Protein AF-A0A538GUT1-F1 (afdb_monomer_lite)

Radius of gyration: 25.94 Å; chains: 1; bounding box: 46×45×112 Å

pLDDT: mean 83.75, std 13.45, range [36.0, 98.5]

Secondary structure (DSSP, 8-state):
-HHHHHHHHHHHHHHHHS-HHHHHHHHHHHHHHHHHHHHHHHTTTHHHHHHHHIIIIITT-HHHHHHHHHTT----HHHHTTTT--TTSTT-HHHH-GGGHHHHHHIIIIIHHHHHHHHHH-HHHHHHGGGSSSHHHHHTT---GGG--TT---SS-HHHHHHHS-S-HHHHHHHHHHHHHHHHHHHHHS--HHHHHHHHHHHHHHHHHHHHHHH-SSSHHHHHHHHHHHHHHHHHHHHHHHHHHHHHHHHHHHT-------------

Foldseek 3Di:
DVVVVVVVVVVVVVLVVDDPVVVVVVVVVVVVVVVVVVVCVVVVVLVQQLLQCCQEPQLQDPVSVVLVVVVPQDDDVQSNVSRNHHLPPDPRCCPDPPVNPSNVVCCNPCVVVSLVVVCVVCVVCLVCVCPPPDCLLQQQQNPPVVVAPPPDDDPDDPVVCCVLPPSDSVVVVVLLVVLLVLLVVCCVVPNDPLSVVLNVLLVVLVVQLSVLVSSGDPPNNVSSPVSNVSNSVSSVSSNVVSVVSVVVVVVVVVPPDPPPDDDDDDDD

Structure (mmCIF, N/CA/C/O backbone):
data_AF-A0A538GUT1-F1
#
_entry.id   AF-A0A538GUT1-F1
#
loop_
_atom_site.group_PDB
_atom_site.id
_atom_site.type_symbol
_atom_site.label_atom_id
_atom_site.label_alt_id
_atom_site.label_comp_id
_atom_site.label_asym_id
_atom_site.label_entity_id
_atom_site.label_seq_id
_atom_site.pdbx_PDB_ins_code
_atom_site.Cartn_x
_atom_site.Cartn_y
_atom_site.Cartn_z
_atom_site.occupancy
_atom_site.B_iso_or_equiv
_atom_site.auth_seq_id
_atom_site.auth_comp_id
_atom_site.auth_asym_id
_atom_site.auth_atom_id
_atom_site.pdbx_PDB_model_num
ATOM 1 N N . MET A 1 1 ? 13.235 -18.126 11.426 1.00 49.62 1 MET A N 1
ATOM 2 C CA . MET A 1 1 ? 12.497 -19.376 11.722 1.00 49.62 1 MET A CA 1
ATOM 3 C C . MET A 1 1 ? 11.731 -19.340 13.046 1.00 49.62 1 MET A C 1
ATOM 5 O O . MET A 1 1 ? 10.606 -19.805 13.062 1.00 49.62 1 MET A O 1
ATOM 9 N N . LEU A 1 2 ? 12.246 -18.751 14.133 1.00 40.56 2 LEU A N 1
ATOM 10 C CA . LEU A 1 2 ? 11.514 -18.708 15.417 1.00 40.56 2 LEU A CA 1
ATOM 11 C C . LEU A 1 2 ? 10.214 -17.870 15.379 1.00 40.56 2 LEU A C 1
ATOM 13 O O . LEU A 1 2 ? 9.188 -18.309 15.892 1.00 40.56 2 LEU A O 1
ATOM 17 N N . ALA A 1 3 ? 10.218 -16.714 14.705 1.00 36.00 3 ALA A N 1
ATOM 18 C CA . ALA A 1 3 ? 9.036 -15.848 14.594 1.00 36.00 3 ALA A CA 1
ATOM 19 C C . ALA A 1 3 ? 7.895 -16.475 13.767 1.00 36.00 3 ALA A C 1
ATOM 21 O O . ALA A 1 3 ? 6.729 -16.378 14.138 1.00 36.00 3 ALA A O 1
ATOM 22 N N . THR A 1 4 ? 8.225 -17.178 12.680 1.00 38.06 4 THR A N 1
ATOM 23 C CA . THR A 1 4 ? 7.244 -17.881 11.836 1.00 38.06 4 THR A CA 1
ATOM 24 C C . THR A 1 4 ? 6.576 -19.033 12.584 1.00 38.06 4 THR A C 1
ATOM 26 O O . THR A 1 4 ? 5.369 -19.230 12.462 1.00 38.06 4 THR A O 1
ATOM 29 N N . THR A 1 5 ? 7.331 -19.750 13.419 1.00 56.78 5 THR A N 1
ATOM 30 C CA . THR A 1 5 ? 6.800 -20.841 14.244 1.00 56.78 5 THR A CA 1
ATOM 31 C C . THR A 1 5 ? 5.904 -20.312 15.367 1.00 56.78 5 THR A C 1
ATOM 33 O O . THR A 1 5 ? 4.839 -20.872 15.610 1.00 56.78 5 THR A O 1
ATOM 36 N N . ALA A 1 6 ? 6.271 -19.194 16.003 1.00 53.00 6 ALA A N 1
ATOM 37 C CA . ALA A 1 6 ? 5.453 -18.561 17.039 1.00 53.00 6 ALA A CA 1
ATOM 38 C C . ALA A 1 6 ? 4.104 -18.054 16.497 1.00 53.00 6 ALA A C 1
ATOM 40 O O . ALA A 1 6 ? 3.066 -18.294 17.112 1.00 53.00 6 ALA A O 1
ATOM 41 N N . VAL A 1 7 ? 4.097 -17.427 15.315 1.00 62.28 7 VAL A N 1
ATOM 42 C CA . VAL A 1 7 ? 2.864 -16.976 14.645 1.00 62.28 7 VAL A CA 1
ATOM 43 C C . VAL A 1 7 ? 1.984 -18.162 14.242 1.00 62.28 7 VAL A C 1
ATOM 45 O O . VAL A 1 7 ? 0.774 -18.120 14.453 1.00 62.28 7 VAL A O 1
ATOM 48 N N . ALA A 1 8 ? 2.573 -19.246 13.729 1.00 59.28 8 ALA A N 1
ATOM 49 C CA . ALA A 1 8 ? 1.830 -20.454 13.371 1.00 59.28 8 ALA A CA 1
ATOM 50 C C . ALA A 1 8 ? 1.190 -21.135 14.595 1.00 59.28 8 ALA A C 1
ATOM 52 O O . ALA A 1 8 ? 0.028 -21.537 14.542 1.00 59.28 8 ALA A O 1
ATOM 53 N N . ILE A 1 9 ? 1.913 -21.221 15.717 1.00 68.69 9 ILE A N 1
ATOM 54 C CA . ILE A 1 9 ? 1.404 -21.798 16.970 1.00 68.69 9 ILE A CA 1
ATOM 55 C C . ILE A 1 9 ? 0.308 -20.912 17.573 1.00 68.69 9 ILE A C 1
ATOM 57 O O . ILE A 1 9 ? -0.746 -21.424 17.947 1.00 68.69 9 ILE A O 1
ATOM 61 N N . ALA A 1 10 ? 0.510 -19.592 17.619 1.00 65.50 10 ALA A N 1
ATOM 62 C CA . ALA A 1 10 ? -0.505 -18.648 18.086 1.00 65.50 10 ALA A CA 1
ATOM 63 C C . ALA A 1 10 ? -1.774 -18.718 17.221 1.00 65.50 10 ALA A C 1
ATOM 65 O O . ALA A 1 10 ? -2.879 -18.811 17.755 1.00 65.50 10 ALA A O 1
ATOM 66 N N . GLY A 1 11 ? -1.617 -18.782 15.896 1.00 69.25 11 GLY A N 1
ATOM 67 C CA . GLY A 1 11 ? -2.719 -18.991 14.959 1.00 69.25 11 GLY A CA 1
ATOM 68 C C . GLY A 1 11 ? -3.469 -20.297 15.224 1.00 69.25 11 GLY A C 1
ATOM 69 O O . GLY A 1 11 ? -4.694 -20.293 15.304 1.00 69.25 11 GLY A O 1
ATOM 70 N N . LEU A 1 12 ? -2.756 -21.404 15.452 1.00 70.62 12 LEU A N 1
ATOM 71 C CA . LEU A 1 12 ? -3.360 -22.707 15.748 1.00 70.62 12 LEU A CA 1
ATOM 72 C C . LEU A 1 12 ? -4.139 -22.709 17.075 1.00 70.62 12 LEU A C 1
ATOM 74 O O . LEU A 1 12 ? -5.219 -23.296 17.160 1.00 70.62 12 LEU A O 1
ATOM 78 N N . ILE A 1 13 ? -3.610 -22.051 18.109 1.00 72.50 13 ILE A N 1
ATOM 79 C CA . ILE A 1 13 ? -4.266 -21.921 19.418 1.00 72.50 13 ILE A CA 1
ATOM 80 C C . ILE A 1 13 ? -5.555 -21.105 19.291 1.00 72.50 13 ILE A C 1
ATOM 82 O O . ILE A 1 13 ? -6.586 -21.513 19.828 1.00 72.50 13 ILE A O 1
ATOM 86 N N . VAL A 1 14 ? -5.517 -19.995 18.551 1.00 73.00 14 VAL A N 1
ATOM 87 C CA . VAL A 1 14 ? -6.695 -19.158 18.288 1.00 73.00 14 VAL A CA 1
ATOM 88 C C . VAL A 1 14 ? -7.740 -19.941 17.498 1.00 73.00 14 VAL A C 1
ATOM 90 O O . VAL A 1 14 ? -8.887 -20.019 17.927 1.00 73.00 14 VAL A O 1
ATOM 93 N N . VAL A 1 15 ? -7.347 -20.608 16.409 1.00 73.00 15 VAL A N 1
ATOM 94 C CA . VAL A 1 15 ? -8.242 -21.424 15.570 1.00 73.00 15 VAL A CA 1
ATOM 95 C C . VAL A 1 15 ? -8.944 -22.512 16.386 1.00 73.00 15 VAL A C 1
ATOM 97 O O . VAL A 1 15 ? -10.142 -22.724 16.223 1.00 73.00 15 VAL A O 1
ATOM 100 N N . ARG A 1 16 ? -8.247 -23.159 17.325 1.00 75.69 16 ARG A N 1
ATOM 101 C CA . ARG A 1 16 ? -8.842 -24.186 18.199 1.00 75.69 16 ARG A CA 1
ATOM 102 C C . ARG A 1 16 ? -9.839 -23.648 19.224 1.00 75.69 16 ARG A C 1
ATOM 104 O O . ARG A 1 16 ? -10.624 -24.427 19.754 1.00 75.69 16 ARG A O 1
ATOM 111 N N . ARG A 1 17 ? -9.799 -22.350 19.522 1.00 79.69 17 ARG A N 1
ATOM 112 C CA . ARG A 1 17 ? -10.707 -21.682 20.468 1.00 79.69 17 ARG A CA 1
ATOM 113 C C . ARG A 1 17 ? -11.933 -21.080 19.774 1.00 79.69 17 ARG A C 1
ATOM 115 O O . ARG A 1 17 ? -12.849 -20.641 20.463 1.00 79.69 17 ARG A O 1
ATOM 122 N N . LEU A 1 18 ? -11.959 -21.044 18.439 1.00 77.94 18 LEU A N 1
ATOM 123 C CA . LEU A 1 18 ? -13.064 -20.466 17.681 1.00 77.94 18 LEU A CA 1
ATOM 124 C C . LEU A 1 18 ? -14.254 -21.438 17.581 1.00 77.94 18 LEU A C 1
ATOM 126 O O . LEU A 1 18 ? -14.061 -22.637 17.363 1.00 77.94 18 LEU A O 1
ATOM 130 N N . PRO A 1 19 ? -15.501 -20.940 17.674 1.00 85.00 19 PRO A N 1
ATOM 131 C CA . PRO A 1 19 ? -16.681 -21.750 17.394 1.00 85.00 19 PRO A CA 1
ATOM 132 C C . PRO A 1 19 ? -16.665 -22.268 15.952 1.00 85.00 19 PRO A C 1
ATOM 134 O O . PRO A 1 19 ? -16.168 -21.600 15.043 1.00 85.00 19 PRO A O 1
ATOM 137 N N . ARG A 1 20 ? -17.295 -23.424 15.707 1.00 87.00 20 ARG A N 1
ATOM 138 C CA . ARG A 1 20 ? -17.370 -24.027 14.361 1.00 87.00 20 ARG A CA 1
ATOM 139 C C . ARG A 1 20 ? -17.957 -23.083 13.302 1.00 87.00 20 ARG A C 1
ATOM 141 O O . ARG A 1 20 ? -17.509 -23.113 12.163 1.00 87.00 20 ARG A O 1
ATOM 148 N N . SER A 1 21 ? -18.905 -22.224 13.678 1.00 85.31 21 SER A N 1
ATOM 149 C CA . SER A 1 21 ? -19.483 -21.208 12.787 1.00 85.31 21 SER A CA 1
ATOM 150 C C . SER A 1 21 ? -18.455 -20.173 12.315 1.00 85.31 21 SER A C 1
ATOM 152 O O . SER A 1 21 ? -18.434 -19.824 11.138 1.00 85.31 21 SER A O 1
ATOM 154 N N . TRP A 1 22 ? -17.551 -19.735 13.194 1.00 83.00 22 TRP A N 1
ATOM 155 C CA . TRP A 1 22 ? -16.457 -18.828 12.836 1.00 83.00 22 TRP A CA 1
ATOM 156 C C . TRP A 1 22 ? -15.416 -19.510 11.956 1.00 83.00 22 TRP A C 1
ATOM 158 O O . TRP A 1 22 ? -14.923 -18.899 11.014 1.00 83.00 22 TRP A O 1
ATOM 168 N N . LEU A 1 23 ? -15.117 -20.787 12.213 1.00 84.88 23 LEU A N 1
ATOM 169 C CA . LEU A 1 23 ? -14.242 -21.571 11.339 1.00 84.88 23 LEU A CA 1
ATOM 170 C C . LEU A 1 23 ? -14.833 -21.720 9.935 1.00 84.88 23 LEU A C 1
ATOM 172 O O . LEU A 1 23 ? -14.112 -21.553 8.955 1.00 84.88 23 LEU A O 1
ATOM 176 N N . ALA A 1 24 ? -16.140 -21.976 9.835 1.00 86.69 24 ALA A N 1
ATOM 177 C CA . ALA A 1 24 ? -16.839 -22.028 8.557 1.00 86.69 24 ALA A CA 1
ATOM 178 C C . ALA A 1 24 ? -16.778 -20.676 7.828 1.00 86.69 24 ALA A C 1
ATOM 180 O O . ALA A 1 24 ? -16.451 -20.642 6.646 1.00 86.69 24 ALA A O 1
ATOM 181 N N . LEU A 1 25 ? -17.004 -19.562 8.532 1.00 83.81 25 LEU A N 1
ATOM 182 C CA . LEU A 1 25 ? -16.886 -18.221 7.956 1.00 83.81 25 LEU A CA 1
ATOM 183 C C . LEU A 1 25 ? -15.465 -17.933 7.453 1.00 83.81 25 LEU A C 1
ATOM 185 O O . LEU A 1 25 ? -15.296 -17.486 6.322 1.00 83.81 25 LEU A O 1
ATOM 189 N N . VAL A 1 26 ? -14.438 -18.226 8.256 1.00 85.50 26 VAL A N 1
ATOM 190 C CA . VAL A 1 26 ? -13.030 -18.069 7.854 1.00 85.50 26 VAL A CA 1
ATOM 191 C C . VAL A 1 26 ? -12.725 -18.920 6.624 1.00 85.50 26 VAL A C 1
ATOM 193 O O . VAL A 1 26 ? -12.103 -18.424 5.689 1.00 85.50 26 VAL A O 1
ATOM 196 N N . ALA A 1 27 ? -13.193 -20.170 6.583 1.00 87.00 27 ALA A N 1
ATOM 197 C CA . ALA A 1 27 ? -13.016 -21.043 5.428 1.00 87.00 27 ALA A CA 1
ATOM 198 C C . ALA A 1 27 ? -13.693 -20.474 4.171 1.00 87.00 27 ALA A C 1
ATOM 200 O O . ALA A 1 27 ? -13.063 -20.428 3.118 1.00 87.00 27 ALA A O 1
ATOM 201 N N . VAL A 1 28 ? -14.929 -19.976 4.279 1.00 92.50 28 VAL A N 1
ATOM 202 C CA . VAL A 1 28 ? -15.640 -19.320 3.168 1.00 92.50 28 VAL A CA 1
ATOM 203 C C . VAL A 1 28 ? -14.870 -18.094 2.676 1.00 92.50 28 VAL A C 1
ATOM 205 O O . VAL A 1 28 ? -14.636 -17.966 1.475 1.00 92.50 28 VAL A O 1
ATOM 208 N N . CYS A 1 29 ? -14.407 -17.229 3.581 1.00 88.31 29 CYS A N 1
ATOM 209 C CA . CYS A 1 29 ? -13.595 -16.063 3.232 1.00 88.31 29 CYS A CA 1
ATOM 210 C C . CYS A 1 29 ? -12.273 -16.457 2.557 1.00 88.31 29 CYS A C 1
ATOM 212 O O . CYS A 1 29 ? -11.874 -15.821 1.584 1.00 88.31 29 CYS A O 1
ATOM 214 N N . LEU A 1 30 ? -11.605 -17.515 3.030 1.00 89.81 30 LEU A N 1
ATOM 215 C CA . LEU A 1 30 ? -10.372 -18.027 2.427 1.00 89.81 30 LEU A CA 1
ATOM 216 C C . LEU A 1 30 ? -10.614 -18.592 1.027 1.00 89.81 30 LEU A C 1
ATOM 218 O O . LEU A 1 30 ? -9.848 -18.292 0.115 1.00 89.81 30 LEU A O 1
ATOM 222 N N . VAL A 1 31 ? -11.684 -19.365 0.831 1.00 93.50 31 VAL A N 1
ATOM 223 C CA . VAL A 1 31 ? -12.066 -19.891 -0.487 1.00 93.50 31 VAL A CA 1
ATOM 224 C C . VAL A 1 31 ? -12.388 -18.745 -1.444 1.00 93.50 31 VAL A C 1
ATOM 226 O O . VAL A 1 31 ? -11.877 -18.727 -2.563 1.00 93.50 31 VAL A O 1
ATOM 229 N N . ALA A 1 32 ? -13.164 -17.753 -0.998 1.00 91.56 32 ALA A N 1
ATOM 230 C CA . ALA A 1 32 ? -13.470 -16.564 -1.787 1.00 91.56 32 ALA A CA 1
ATOM 231 C C . ALA A 1 32 ? -12.199 -15.779 -2.149 1.00 91.56 32 ALA A C 1
ATOM 233 O O . ALA A 1 32 ? -12.023 -15.398 -3.305 1.00 91.56 32 ALA A O 1
ATOM 234 N N . PHE A 1 33 ? -11.280 -15.593 -1.198 1.00 88.00 33 PHE A N 1
ATOM 235 C CA . PHE A 1 33 ? -9.995 -14.929 -1.423 1.00 88.00 33 PHE A CA 1
ATOM 236 C C . PHE A 1 33 ? -9.121 -15.683 -2.432 1.00 88.00 33 PHE A C 1
ATOM 238 O O . PHE A 1 33 ? -8.610 -15.079 -3.375 1.00 88.00 33 PHE A O 1
ATOM 245 N N . ILE A 1 34 ? -8.973 -17.003 -2.276 1.00 91.12 34 ILE A N 1
ATOM 246 C CA . ILE A 1 34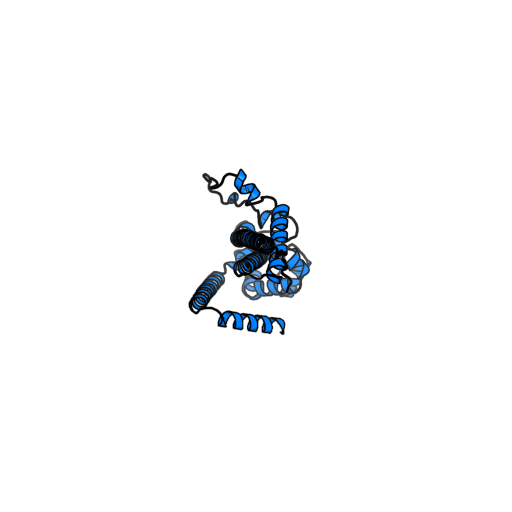 ? -8.203 -17.847 -3.198 1.00 91.12 34 ILE A CA 1
ATOM 247 C C . ILE A 1 34 ? -8.820 -17.796 -4.596 1.00 91.12 34 ILE A C 1
ATOM 249 O O . ILE A 1 34 ? -8.095 -17.577 -5.564 1.00 91.12 34 ILE A O 1
ATOM 253 N N . GLY A 1 35 ? -10.144 -17.937 -4.708 1.00 90.94 35 GLY A N 1
ATOM 254 C CA . GLY A 1 35 ? -10.859 -17.869 -5.983 1.00 90.94 35 GLY A CA 1
ATOM 255 C C . GLY A 1 35 ? -10.714 -16.508 -6.666 1.00 90.94 35 GLY A C 1
ATOM 256 O O . GLY A 1 35 ? -10.403 -16.442 -7.857 1.00 90.94 35 GLY A O 1
ATOM 257 N N . ALA A 1 36 ? -10.854 -15.416 -5.911 1.00 85.31 36 ALA A N 1
ATOM 258 C CA . ALA A 1 36 ? -10.665 -14.059 -6.415 1.00 85.31 36 ALA A CA 1
ATOM 259 C C . ALA A 1 36 ? -9.222 -13.818 -6.882 1.00 85.31 36 ALA A C 1
ATOM 261 O O . ALA A 1 36 ? -9.010 -13.299 -7.978 1.00 85.31 36 ALA A O 1
ATOM 262 N N . ASN A 1 37 ? -8.226 -14.237 -6.097 1.00 85.50 37 ASN A N 1
ATOM 263 C CA . ASN A 1 37 ? -6.816 -14.088 -6.450 1.00 85.50 37 ASN A CA 1
ATOM 264 C C . ASN A 1 37 ? -6.438 -14.964 -7.653 1.00 85.50 37 ASN A C 1
ATOM 266 O O . ASN A 1 37 ? -5.718 -14.518 -8.543 1.00 85.50 37 ASN A O 1
ATOM 270 N N . TRP A 1 38 ? -6.943 -16.196 -7.724 1.00 88.94 38 TRP A N 1
ATOM 271 C CA . TRP A 1 38 ? -6.743 -17.072 -8.877 1.00 88.94 38 TRP A CA 1
ATOM 272 C C . TRP A 1 38 ? -7.323 -16.451 -10.151 1.00 88.94 38 TRP A C 1
ATOM 274 O O . TRP A 1 38 ? -6.605 -16.314 -11.139 1.00 88.94 38 TRP A O 1
ATOM 284 N N . SER A 1 39 ? -8.569 -15.975 -10.096 1.00 90.19 39 SER A N 1
ATOM 285 C CA . SER A 1 39 ? -9.227 -15.276 -11.206 1.00 90.19 39 SER A CA 1
ATOM 286 C C . SER A 1 39 ? -8.459 -14.020 -11.637 1.00 90.19 39 SER A C 1
ATOM 288 O O . SER A 1 39 ? -8.177 -13.829 -12.821 1.00 90.19 39 SER A O 1
ATOM 290 N N . ALA A 1 40 ? -8.027 -13.192 -10.682 1.00 83.12 40 ALA A N 1
ATOM 291 C CA . ALA A 1 40 ? -7.259 -11.981 -10.961 1.00 83.12 40 ALA A CA 1
ATOM 292 C C . ALA A 1 40 ? -5.892 -12.276 -11.605 1.00 83.12 40 ALA A C 1
ATOM 294 O O . ALA A 1 40 ? -5.477 -11.561 -12.521 1.00 83.12 40 ALA A O 1
ATOM 295 N N . ASN A 1 41 ? -5.208 -13.336 -11.162 1.00 85.75 41 ASN A N 1
ATOM 296 C CA . ASN A 1 41 ? -3.936 -13.772 -11.738 1.00 85.75 41 ASN A CA 1
ATOM 297 C C . ASN A 1 41 ? -4.117 -14.384 -13.132 1.00 85.75 41 ASN A C 1
ATOM 299 O O . ASN A 1 41 ? -3.332 -14.073 -14.026 1.00 85.75 41 ASN A O 1
ATOM 303 N N . ALA A 1 42 ? -5.158 -15.196 -13.339 1.00 85.19 42 ALA A N 1
ATOM 304 C CA . ALA A 1 42 ? -5.483 -15.778 -14.641 1.00 85.19 42 ALA A CA 1
ATOM 305 C C . ALA A 1 42 ? -5.793 -14.690 -15.679 1.00 85.19 42 ALA A C 1
ATOM 307 O O . ALA A 1 42 ? -5.277 -14.730 -16.794 1.00 85.19 42 ALA A O 1
ATOM 308 N N . ALA A 1 43 ? -6.548 -13.666 -15.276 1.00 85.38 43 ALA A N 1
ATOM 309 C CA . ALA A 1 43 ? -6.838 -12.489 -16.090 1.00 85.38 43 ALA A CA 1
ATOM 310 C C . ALA A 1 43 ? -5.673 -11.483 -16.167 1.00 85.38 43 ALA A C 1
ATOM 312 O O . ALA A 1 43 ? -5.819 -10.438 -16.793 1.00 85.38 43 ALA A O 1
ATOM 313 N N . ARG A 1 44 ? -4.532 -11.769 -15.519 1.00 86.38 44 ARG A N 1
ATOM 314 C CA . ARG A 1 44 ? -3.315 -10.935 -15.510 1.00 86.38 44 ARG A CA 1
ATOM 315 C C . ARG A 1 44 ? -3.556 -9.471 -15.131 1.00 86.38 44 ARG A C 1
ATOM 317 O O . ARG A 1 44 ? -2.795 -8.593 -15.524 1.00 86.38 44 ARG A O 1
ATOM 324 N N . ARG A 1 45 ? -4.567 -9.208 -14.297 1.00 84.56 45 ARG A N 1
ATOM 325 C CA . ARG A 1 45 ? -5.003 -7.846 -13.928 1.00 84.56 45 ARG A CA 1
ATOM 326 C C . ARG A 1 45 ? -3.923 -7.018 -13.229 1.00 84.56 45 ARG A C 1
ATOM 328 O O . ARG A 1 45 ? -4.012 -5.801 -13.192 1.00 84.56 45 ARG A O 1
ATOM 335 N N . TRP A 1 46 ? -2.907 -7.682 -12.685 1.00 89.31 46 TRP A N 1
ATOM 336 C CA . TRP A 1 46 ? -1.776 -7.043 -12.024 1.00 89.31 46 TRP A CA 1
ATOM 337 C C . TRP A 1 46 ? -0.769 -6.408 -12.997 1.00 89.31 46 TRP A C 1
ATOM 339 O O . TRP A 1 46 ? 0.015 -5.568 -12.568 1.00 89.31 46 TRP A O 1
ATOM 349 N N . GLN A 1 47 ? -0.741 -6.817 -14.274 1.00 91.88 47 GLN A N 1
ATOM 350 C CA . GLN A 1 47 ? 0.304 -6.390 -15.214 1.00 91.88 47 GLN A CA 1
ATOM 351 C C . GLN A 1 47 ? 0.247 -4.892 -15.497 1.00 91.88 47 GLN A C 1
ATOM 353 O O . GLN A 1 47 ? 1.290 -4.251 -15.491 1.00 91.88 47 GLN A O 1
ATOM 358 N N . HIS A 1 48 ? -0.958 -4.346 -15.659 1.00 90.81 48 HIS A N 1
ATOM 359 C CA . HIS A 1 48 ? -1.165 -2.932 -15.954 1.00 90.81 48 HIS A CA 1
ATOM 360 C C . HIS A 1 48 ? -0.569 -2.022 -14.866 1.00 90.81 48 HIS A C 1
ATOM 362 O O . HIS A 1 48 ? 0.367 -1.271 -15.127 1.00 90.81 48 HIS A O 1
ATOM 368 N N . GLY A 1 49 ? -1.002 -2.195 -13.609 1.00 91.81 49 GLY A N 1
ATOM 369 C CA . GLY A 1 49 ? -0.445 -1.437 -12.481 1.00 91.81 49 GLY A CA 1
ATOM 370 C C . GLY A 1 49 ? 1.059 -1.669 -12.295 1.00 91.81 49 GLY A C 1
ATOM 371 O O . GLY A 1 49 ? 1.801 -0.753 -11.941 1.00 91.81 49 GLY A O 1
ATOM 372 N N . PHE A 1 50 ? 1.553 -2.870 -12.617 1.00 95.25 50 PHE A N 1
ATOM 373 C CA . PHE A 1 50 ? 2.985 -3.153 -12.586 1.00 95.25 50 PHE A CA 1
ATOM 374 C C . PHE A 1 50 ? 3.776 -2.393 -13.662 1.00 95.25 50 PHE A C 1
ATOM 376 O O . PHE A 1 50 ? 4.884 -1.937 -13.379 1.00 95.25 50 PHE A O 1
ATOM 383 N N . TYR A 1 51 ? 3.237 -2.214 -14.870 1.00 95.62 51 TYR A N 1
ATOM 384 C CA . TYR A 1 51 ? 3.874 -1.395 -15.905 1.00 95.62 51 TYR A CA 1
ATOM 385 C C . TYR A 1 51 ? 3.989 0.065 -15.475 1.00 95.62 51 TYR A C 1
ATOM 387 O O . TYR A 1 51 ? 5.067 0.647 -15.607 1.00 95.62 51 TYR A O 1
ATOM 395 N N . ASP A 1 52 ? 2.950 0.614 -14.848 1.00 94.56 52 ASP A N 1
ATOM 396 C CA . ASP A 1 52 ? 3.002 1.957 -14.267 1.00 94.56 52 ASP A CA 1
ATOM 397 C C . ASP A 1 52 ? 4.076 2.066 -13.178 1.00 94.56 52 ASP A C 1
ATOM 399 O O . ASP A 1 52 ? 4.827 3.042 -13.129 1.00 94.56 52 ASP A O 1
ATOM 403 N N . VAL A 1 53 ? 4.220 1.046 -12.328 1.00 95.44 53 VAL A N 1
ATOM 404 C CA . VAL A 1 53 ? 5.294 0.990 -11.325 1.00 95.44 53 VAL A CA 1
ATOM 405 C C . VAL A 1 53 ? 6.675 0.976 -11.983 1.00 95.44 53 VAL A C 1
ATOM 407 O O . VAL A 1 53 ? 7.573 1.695 -11.529 1.00 95.44 53 VAL A O 1
ATOM 410 N N . ILE A 1 54 ? 6.865 0.201 -13.053 1.00 97.00 54 ILE A N 1
ATOM 411 C CA . ILE A 1 54 ? 8.127 0.182 -13.800 1.00 97.00 54 ILE A CA 1
ATOM 412 C C . ILE A 1 54 ? 8.416 1.572 -14.377 1.00 97.00 54 ILE A C 1
ATOM 414 O O . ILE A 1 54 ? 9.481 2.126 -14.099 1.00 97.00 54 ILE A O 1
ATOM 418 N N . GLY A 1 55 ? 7.466 2.158 -15.107 1.00 95.94 55 GLY A N 1
ATOM 419 C CA . GLY A 1 55 ? 7.605 3.469 -15.740 1.00 95.94 55 GLY A CA 1
ATOM 420 C C . GLY A 1 55 ? 7.892 4.586 -14.742 1.00 95.94 55 GLY A C 1
ATOM 421 O O . GLY A 1 55 ? 8.868 5.319 -14.895 1.00 95.94 55 GLY A O 1
ATOM 422 N N . GLN A 1 56 ? 7.092 4.690 -13.681 1.00 94.50 56 GLN A N 1
ATOM 423 C CA . GLN A 1 56 ? 7.149 5.806 -12.735 1.00 94.50 56 GLN A CA 1
ATOM 424 C C . GLN A 1 56 ? 8.226 5.665 -11.667 1.00 94.50 56 GLN A C 1
ATOM 426 O O . GLN A 1 56 ? 8.783 6.665 -11.208 1.00 94.50 56 GLN A O 1
ATOM 431 N N . ARG A 1 57 ? 8.514 4.440 -11.221 1.00 94.06 57 ARG A N 1
ATOM 432 C CA . ARG A 1 57 ? 9.355 4.224 -10.037 1.00 94.06 57 ARG A CA 1
ATOM 433 C C . ARG A 1 57 ? 10.668 3.560 -10.378 1.00 94.06 57 ARG A C 1
ATOM 435 O O . ARG A 1 57 ? 11.685 3.999 -9.853 1.00 94.06 57 ARG A O 1
ATOM 442 N N . VAL A 1 58 ? 10.680 2.534 -11.223 1.00 96.88 58 VAL A N 1
ATOM 443 C CA . VAL A 1 58 ? 11.923 1.813 -11.536 1.00 96.88 58 VAL A CA 1
ATOM 444 C C . VAL A 1 58 ? 12.759 2.603 -12.536 1.00 96.88 58 VAL A C 1
ATOM 446 O O . VAL A 1 58 ? 13.861 3.023 -12.192 1.00 96.88 58 VAL A O 1
ATOM 449 N N . LEU A 1 59 ? 12.209 2.891 -13.718 1.00 97.25 59 LEU A N 1
ATOM 450 C CA . LEU A 1 59 ? 12.936 3.502 -14.835 1.00 97.25 59 LEU A CA 1
ATOM 451 C C . LEU A 1 59 ? 13.416 4.933 -14.556 1.00 97.25 59 LEU A C 1
ATOM 453 O O . LEU A 1 59 ? 14.413 5.370 -15.126 1.00 97.25 59 LEU A O 1
ATOM 457 N N . THR A 1 60 ? 12.763 5.648 -13.637 1.00 96.38 60 THR A N 1
ATOM 458 C CA . THR A 1 60 ? 13.136 7.011 -13.215 1.00 96.38 60 THR A CA 1
ATOM 459 C C . THR A 1 60 ? 14.368 7.071 -12.310 1.00 96.38 60 THR A C 1
ATOM 461 O O . THR A 1 60 ? 14.820 8.159 -11.960 1.00 96.38 60 THR A O 1
ATOM 464 N N . SER A 1 61 ? 14.937 5.930 -11.911 1.00 96.12 61 SER A N 1
ATOM 465 C CA . SER A 1 61 ? 16.144 5.872 -11.085 1.00 96.12 61 SER A CA 1
ATOM 466 C C . SER A 1 61 ? 17.167 4.916 -11.676 1.00 96.12 61 SER A C 1
ATOM 468 O O . SER A 1 61 ? 16.919 3.720 -11.786 1.00 96.12 61 SER A O 1
ATOM 470 N N . ALA A 1 62 ? 18.366 5.426 -11.969 1.00 96.25 62 ALA A N 1
ATOM 471 C CA . ALA A 1 62 ? 19.462 4.614 -12.496 1.00 96.25 62 ALA A CA 1
ATOM 472 C C . ALA A 1 62 ? 19.823 3.436 -11.572 1.00 96.25 62 ALA A C 1
ATOM 474 O O . ALA A 1 62 ? 20.065 2.332 -12.052 1.00 96.25 62 ALA A O 1
ATOM 475 N N . SER A 1 63 ? 19.797 3.647 -10.251 1.00 96.62 63 SER A N 1
ATOM 476 C CA . SER A 1 63 ? 20.061 2.592 -9.264 1.00 96.62 63 SER A CA 1
ATOM 477 C C . SER A 1 63 ? 18.995 1.491 -9.305 1.00 96.62 63 SER A C 1
ATOM 479 O O . SER A 1 63 ? 19.336 0.309 -9.325 1.00 96.62 63 SER A O 1
ATOM 481 N N . ARG A 1 64 ? 17.710 1.861 -9.392 1.00 96.81 64 ARG A N 1
ATOM 482 C CA . ARG A 1 64 ? 16.611 0.886 -9.468 1.00 96.81 64 ARG A CA 1
ATOM 483 C C . ARG A 1 64 ? 16.613 0.149 -10.795 1.00 96.81 64 ARG A C 1
ATOM 485 O O . ARG A 1 64 ? 16.583 -1.072 -10.804 1.00 96.81 64 ARG A O 1
ATOM 492 N N . THR A 1 65 ? 16.735 0.861 -11.909 1.00 98.19 65 THR A N 1
ATOM 493 C CA . THR A 1 65 ? 16.885 0.240 -13.231 1.00 98.19 65 THR A CA 1
ATOM 494 C C . THR A 1 65 ? 18.070 -0.722 -13.268 1.00 98.19 65 THR A C 1
ATOM 496 O O . THR A 1 65 ? 17.934 -1.816 -13.809 1.00 98.19 65 THR A O 1
ATOM 499 N N . GLY A 1 66 ? 19.197 -0.351 -12.649 1.00 98.19 66 GLY A N 1
ATOM 500 C CA . GLY A 1 66 ? 20.367 -1.214 -12.490 1.00 98.19 66 GLY A CA 1
ATOM 501 C C . GLY A 1 66 ? 20.020 -2.529 -11.799 1.00 98.19 66 GLY A C 1
ATOM 502 O O . GLY A 1 66 ? 20.226 -3.581 -12.389 1.00 98.19 66 GLY A O 1
ATOM 503 N N . PHE A 1 67 ? 19.380 -2.475 -10.626 1.00 98.44 67 PHE A N 1
ATOM 504 C CA . PHE A 1 67 ? 18.936 -3.678 -9.914 1.00 98.44 67 PHE A CA 1
ATOM 505 C C . PHE A 1 67 ? 18.078 -4.594 -10.796 1.00 98.44 67 PHE A C 1
ATOM 507 O O . PHE A 1 67 ? 18.330 -5.793 -10.875 1.00 98.44 67 PHE A O 1
ATOM 514 N N . PHE A 1 68 ? 17.079 -4.045 -11.489 1.00 98.50 68 PHE A N 1
ATOM 515 C CA . PHE A 1 68 ? 16.166 -4.848 -12.308 1.00 98.50 68 PHE A CA 1
ATOM 516 C C . PHE A 1 68 ? 16.875 -5.466 -13.515 1.00 98.50 68 PHE A C 1
ATOM 518 O O . PHE A 1 68 ? 16.635 -6.628 -13.841 1.00 98.50 68 PHE A O 1
ATOM 525 N N . ARG A 1 69 ? 17.779 -4.717 -14.154 1.00 98.31 69 ARG A N 1
ATOM 526 C CA . ARG A 1 69 ? 18.630 -5.221 -15.238 1.00 98.31 69 ARG A CA 1
ATOM 527 C C . ARG A 1 69 ? 19.526 -6.359 -14.754 1.00 98.31 69 ARG A C 1
ATOM 529 O O . ARG A 1 69 ? 19.627 -7.375 -15.434 1.00 98.31 69 ARG A O 1
ATOM 536 N N . ASP A 1 70 ? 20.122 -6.218 -13.575 1.00 98.38 70 ASP A N 1
ATOM 537 C CA . ASP A 1 70 ? 20.992 -7.240 -12.986 1.00 98.38 70 ASP A CA 1
ATOM 538 C C . ASP A 1 70 ? 20.196 -8.515 -12.613 1.00 98.38 70 ASP A C 1
ATOM 540 O O . ASP A 1 70 ? 20.754 -9.607 -12.574 1.00 98.38 70 ASP A O 1
ATOM 544 N N . HIS A 1 71 ? 18.869 -8.402 -12.459 1.00 98.38 71 HIS A N 1
ATOM 545 C CA . HIS A 1 71 ? 17.916 -9.519 -12.320 1.00 98.38 71 HIS A CA 1
ATOM 546 C C . HIS A 1 71 ? 17.261 -9.926 -13.661 1.00 98.38 71 HIS A C 1
ATOM 548 O O . HIS A 1 71 ? 16.192 -10.544 -13.708 1.00 98.38 71 HIS A O 1
ATOM 554 N N . GLY A 1 72 ? 17.901 -9.587 -14.781 1.00 98.06 72 GLY A N 1
ATOM 555 C CA . GLY A 1 72 ? 17.546 -10.061 -16.116 1.00 98.06 72 GLY A CA 1
ATOM 556 C C . GLY A 1 72 ? 16.464 -9.260 -16.840 1.00 98.06 72 GLY A C 1
ATOM 557 O O . GLY A 1 72 ? 16.000 -9.720 -17.885 1.00 98.06 72 GLY A O 1
ATOM 558 N N . MET A 1 73 ? 16.047 -8.094 -16.330 1.00 98.19 73 MET A N 1
ATOM 559 C CA . MET A 1 73 ? 15.104 -7.222 -17.039 1.00 98.19 73 MET A CA 1
ATOM 560 C C . MET A 1 73 ? 15.741 -6.697 -18.336 1.00 98.19 73 MET A C 1
ATOM 562 O O . MET A 1 73 ? 16.761 -6.008 -18.269 1.00 98.19 73 MET A O 1
ATOM 566 N N . PRO A 1 74 ? 15.143 -6.949 -19.517 1.00 97.88 74 PRO A N 1
ATOM 567 C CA . PRO A 1 74 ? 15.607 -6.349 -20.763 1.00 97.88 74 PRO A CA 1
ATOM 568 C C . PRO A 1 74 ? 15.453 -4.829 -20.719 1.00 97.88 74 PRO A C 1
ATOM 570 O O . PRO A 1 74 ? 14.398 -4.332 -20.334 1.00 97.88 74 PRO A O 1
ATOM 573 N N . THR A 1 75 ? 16.474 -4.098 -21.162 1.00 96.56 75 THR A N 1
ATOM 574 C CA . THR A 1 75 ? 16.472 -2.626 -21.203 1.00 96.56 75 THR A CA 1
ATOM 575 C C . THR A 1 75 ? 16.698 -2.097 -22.623 1.00 96.56 75 THR A C 1
ATOM 577 O O . THR A 1 75 ? 17.717 -1.445 -22.867 1.00 96.56 75 THR A O 1
ATOM 580 N N . PRO A 1 76 ? 15.803 -2.394 -23.587 1.00 95.75 76 PRO A N 1
ATOM 581 C CA . PRO A 1 76 ? 15.895 -1.793 -24.913 1.00 95.75 76 PRO A CA 1
ATOM 582 C C . PRO A 1 76 ? 15.690 -0.265 -24.823 1.00 95.75 76 PRO A C 1
ATOM 584 O O . PRO A 1 76 ? 15.011 0.202 -23.897 1.00 95.75 76 PRO A O 1
ATOM 587 N N . PRO A 1 77 ? 16.256 0.535 -25.745 1.00 96.19 77 PRO A N 1
ATOM 588 C CA . PRO A 1 77 ? 16.091 1.992 -25.752 1.00 96.19 77 PRO A CA 1
ATOM 589 C C . PRO A 1 77 ? 14.626 2.445 -25.677 1.00 96.19 77 PRO A C 1
ATOM 591 O O . PRO A 1 77 ? 14.305 3.417 -24.994 1.00 96.19 77 PRO A O 1
ATOM 594 N N . GLU A 1 78 ? 13.727 1.708 -26.319 1.00 95.00 78 GLU A N 1
ATOM 595 C CA . GLU A 1 78 ? 12.281 1.922 -26.350 1.00 95.00 78 GLU A CA 1
ATOM 596 C C . GLU A 1 78 ? 11.685 1.857 -24.942 1.00 95.00 78 GLU A C 1
ATOM 598 O O . GLU A 1 78 ? 10.894 2.724 -24.574 1.00 95.00 78 GLU A O 1
ATOM 603 N N . LEU A 1 79 ? 12.134 0.903 -24.114 1.00 96.25 79 LEU A N 1
ATOM 604 C CA . LEU A 1 79 ? 11.704 0.795 -22.720 1.00 96.25 79 LEU A CA 1
ATOM 605 C C . LEU A 1 79 ? 12.203 1.988 -21.908 1.00 96.25 79 LEU A C 1
ATOM 607 O O . LEU A 1 79 ? 11.441 2.591 -21.160 1.00 96.25 79 LEU A O 1
ATOM 611 N N . LEU A 1 80 ? 13.477 2.357 -22.062 1.00 96.12 80 LEU A N 1
ATOM 612 C CA . LEU A 1 80 ? 14.074 3.464 -21.309 1.00 96.12 80 LEU A CA 1
ATOM 613 C C . LEU A 1 80 ? 13.401 4.809 -21.634 1.00 96.12 80 LEU A C 1
ATOM 615 O O . LEU A 1 80 ? 13.273 5.664 -20.759 1.00 96.12 80 LEU A O 1
ATOM 619 N N . ARG A 1 81 ? 12.879 4.979 -22.857 1.00 94.94 81 ARG A N 1
ATOM 620 C CA . ARG A 1 81 ? 12.067 6.144 -23.265 1.00 94.94 81 ARG A CA 1
ATOM 621 C C . ARG A 1 81 ? 10.701 6.228 -22.572 1.00 94.94 81 ARG A C 1
ATOM 623 O O . ARG A 1 81 ? 10.025 7.258 -22.707 1.00 94.94 81 ARG A O 1
ATOM 630 N N . LEU A 1 82 ? 10.291 5.179 -21.857 1.00 95.19 82 LEU A N 1
ATOM 631 C CA . LEU A 1 82 ? 9.090 5.139 -21.019 1.00 95.19 82 LEU A CA 1
ATOM 632 C C . LEU A 1 82 ? 9.364 5.486 -19.545 1.00 95.19 82 LEU A C 1
ATOM 634 O O . LEU A 1 82 ? 8.466 5.387 -18.712 1.00 95.19 82 LEU A O 1
ATOM 638 N N . ALA A 1 83 ? 10.572 5.938 -19.196 1.00 96.62 83 ALA A N 1
ATOM 639 C CA . ALA A 1 83 ? 10.832 6.483 -17.867 1.00 96.62 83 ALA A CA 1
ATOM 640 C C . ALA A 1 83 ? 9.911 7.683 -17.564 1.00 96.62 83 ALA A C 1
ATOM 642 O O . ALA A 1 83 ? 9.799 8.614 -18.362 1.00 96.62 83 ALA A O 1
ATOM 643 N N . GLY A 1 84 ? 9.247 7.651 -16.406 1.00 94.06 84 GLY A N 1
ATOM 644 C CA . GLY A 1 84 ? 8.304 8.679 -15.949 1.00 94.06 84 GLY A CA 1
ATOM 645 C C . GLY A 1 84 ? 6.950 8.663 -16.664 1.00 94.06 84 GLY A C 1
ATOM 646 O O . GLY A 1 84 ? 6.171 9.605 -16.523 1.00 94.06 84 GLY A O 1
ATOM 647 N N . LYS A 1 85 ? 6.661 7.620 -17.447 1.00 93.19 85 LYS A N 1
ATOM 648 C CA . LYS A 1 85 ? 5.438 7.491 -18.242 1.00 93.19 85 LYS A CA 1
ATOM 649 C C . LYS A 1 85 ? 4.524 6.400 -17.689 1.00 93.19 85 LYS A C 1
ATOM 651 O O . LYS A 1 85 ? 5.001 5.367 -17.229 1.00 93.19 85 LYS A O 1
ATOM 656 N N . PHE A 1 86 ? 3.218 6.651 -17.743 1.00 91.19 86 PHE A N 1
ATOM 657 C CA . PHE A 1 86 ? 2.181 5.659 -17.451 1.00 91.19 86 PHE A CA 1
ATOM 658 C C . PHE A 1 86 ? 1.880 4.816 -18.691 1.00 91.19 86 PHE A C 1
ATOM 660 O O . PHE A 1 86 ? 2.020 5.297 -19.818 1.00 91.19 86 PHE A O 1
ATOM 667 N N . ASP A 1 87 ? 1.435 3.581 -18.497 1.00 87.50 87 ASP A N 1
ATOM 668 C CA . ASP A 1 87 ? 0.989 2.711 -19.584 1.00 87.50 87 ASP A CA 1
ATOM 669 C C . ASP A 1 87 ? -0.325 3.197 -20.202 1.00 87.50 87 ASP A C 1
ATOM 671 O O . ASP A 1 87 ? -0.561 3.007 -21.385 1.00 87.50 87 ASP A O 1
ATOM 675 N N . SER A 1 88 ? -1.140 3.942 -19.460 1.00 83.88 88 SER A N 1
ATOM 676 C CA . SER A 1 88 ? -2.347 4.592 -19.990 1.00 83.88 88 SER A CA 1
ATOM 677 C C . SER A 1 88 ? -2.079 5.672 -21.058 1.00 83.88 88 SER A C 1
ATOM 679 O O . SER A 1 88 ? -3.022 6.187 -21.662 1.00 83.88 88 SER A O 1
ATOM 681 N N . LEU A 1 89 ? -0.813 6.018 -21.331 1.00 75.88 89 LEU A N 1
ATOM 682 C CA . LEU A 1 89 ? -0.441 6.897 -22.443 1.00 75.88 89 LEU A CA 1
ATOM 683 C C . LEU A 1 89 ? -0.747 6.265 -23.810 1.00 75.88 89 LEU A C 1
ATOM 685 O O . LEU A 1 89 ? -0.946 5.059 -23.935 1.00 75.88 89 LEU A O 1
ATOM 689 N N . HIS A 1 90 ? -0.763 7.114 -24.847 1.00 69.50 90 HIS A N 1
ATOM 690 C CA . HIS A 1 90 ? -1.105 6.785 -26.237 1.00 69.50 90 HIS A CA 1
ATOM 691 C C . HIS A 1 90 ? -0.819 5.323 -26.633 1.00 69.50 90 HIS A C 1
ATOM 693 O O . HIS A 1 90 ? 0.320 4.945 -26.896 1.00 69.50 90 HIS A O 1
ATOM 699 N N . ASN A 1 91 ? -1.898 4.538 -26.741 1.00 84.25 91 ASN A N 1
ATOM 700 C CA . ASN A 1 91 ? -1.914 3.160 -27.235 1.00 84.25 91 ASN A CA 1
ATOM 701 C C . ASN A 1 91 ? -1.174 2.108 -26.376 1.00 84.25 91 ASN A C 1
ATOM 703 O O . ASN A 1 91 ? -0.717 1.117 -26.939 1.00 84.25 91 ASN A O 1
ATOM 707 N N . PHE A 1 92 ? -1.106 2.258 -25.048 1.00 89.75 92 PHE A N 1
ATOM 708 C CA . PHE A 1 92 ? -0.631 1.205 -24.128 1.00 89.75 92 PHE A CA 1
ATOM 709 C C . PHE A 1 92 ? 0.742 0.633 -24.511 1.00 89.75 92 PHE A C 1
ATOM 711 O O . PHE A 1 92 ? 0.850 -0.541 -24.886 1.00 89.75 92 PHE A O 1
ATOM 718 N N . PRO A 1 93 ? 1.800 1.464 -24.517 1.00 90.94 93 PRO A N 1
ATOM 719 C CA . PRO A 1 93 ? 3.081 1.088 -25.096 1.00 90.94 93 PRO A CA 1
ATOM 720 C C . PRO A 1 93 ? 3.707 -0.131 -24.409 1.00 90.94 93 PRO A C 1
ATOM 722 O O . PRO A 1 93 ? 4.248 -0.990 -25.106 1.00 90.94 93 PRO A O 1
ATOM 725 N N . PHE A 1 94 ? 3.590 -0.288 -23.083 1.00 92.69 94 PHE A N 1
ATOM 726 C CA . PHE A 1 94 ? 4.161 -1.460 -22.410 1.00 92.69 94 PHE A CA 1
ATOM 727 C C . PHE A 1 94 ? 3.454 -2.749 -22.844 1.00 92.69 94 PHE A C 1
ATOM 729 O O . PHE A 1 94 ? 4.106 -3.782 -23.046 1.00 92.69 94 PHE A O 1
ATOM 736 N N . GLU A 1 95 ? 2.139 -2.685 -23.050 1.00 91.88 95 GLU A N 1
ATOM 737 C CA . GLU A 1 95 ? 1.312 -3.819 -23.463 1.00 91.88 95 GLU A CA 1
ATOM 738 C C . GLU A 1 95 ? 1.433 -4.149 -24.958 1.00 91.88 95 GLU A C 1
ATOM 740 O O . GLU A 1 95 ? 1.452 -5.330 -25.325 1.00 91.88 95 GLU A O 1
ATOM 745 N N . ARG A 1 96 ? 1.524 -3.136 -25.829 1.00 92.50 96 ARG A N 1
ATOM 746 C CA . ARG A 1 96 ? 1.299 -3.292 -27.277 1.00 92.50 96 ARG A CA 1
ATOM 747 C C . ARG A 1 96 ? 2.534 -3.138 -28.150 1.00 92.50 96 ARG A C 1
ATOM 749 O O . ARG A 1 96 ? 2.544 -3.708 -29.238 1.00 92.50 96 ARG A O 1
ATOM 756 N N . ASP A 1 97 ? 3.563 -2.420 -27.708 1.00 93.88 97 ASP A N 1
ATOM 757 C CA . ASP A 1 97 ? 4.737 -2.165 -28.547 1.00 93.88 97 ASP A CA 1
ATOM 758 C C . ASP A 1 97 ? 5.461 -3.491 -28.879 1.00 93.88 97 ASP A C 1
ATOM 760 O O . ASP A 1 97 ? 5.825 -4.237 -27.956 1.00 93.88 97 ASP A O 1
ATOM 764 N N . PRO A 1 98 ? 5.640 -3.860 -30.162 1.00 94.88 98 PRO A N 1
ATOM 765 C CA . PRO A 1 98 ? 6.330 -5.093 -30.531 1.00 94.88 98 PRO A CA 1
ATOM 766 C C . PRO A 1 98 ? 7.777 -5.144 -30.018 1.00 94.88 98 PRO A C 1
ATOM 768 O O . PRO A 1 98 ? 8.220 -6.221 -29.606 1.00 94.88 98 PRO A O 1
ATOM 771 N N . GLU A 1 99 ? 8.471 -4.007 -29.923 1.00 95.44 99 GLU A N 1
ATOM 772 C CA . GLU A 1 99 ? 9.865 -3.929 -29.458 1.00 95.44 99 GLU A CA 1
ATOM 773 C C . GLU A 1 99 ? 9.998 -4.306 -27.973 1.00 95.44 99 GLU A C 1
ATOM 775 O O . GLU A 1 99 ? 11.024 -4.812 -27.513 1.00 95.44 99 GLU A O 1
ATOM 780 N N . LEU A 1 100 ? 8.909 -4.174 -27.209 1.00 96.69 100 LEU A N 1
ATOM 781 C CA . LEU A 1 100 ? 8.855 -4.530 -25.790 1.00 96.69 100 LEU A CA 1
ATOM 782 C C . LEU A 1 100 ? 8.441 -5.987 -25.533 1.00 96.69 100 LEU A C 1
ATOM 784 O O . LEU A 1 100 ? 8.205 -6.379 -24.387 1.00 96.69 100 LEU A O 1
ATOM 788 N N . ALA A 1 101 ? 8.381 -6.842 -26.559 1.00 96.69 101 ALA A N 1
ATOM 789 C CA . ALA A 1 101 ? 7.978 -8.240 -26.397 1.00 96.69 101 ALA A CA 1
ATOM 790 C C . ALA A 1 101 ? 8.903 -9.038 -25.457 1.00 96.69 101 ALA A C 1
ATOM 792 O O . ALA A 1 101 ? 8.430 -9.890 -24.697 1.00 96.69 101 ALA A O 1
ATOM 793 N N . SER A 1 102 ? 10.214 -8.778 -25.486 1.00 96.94 102 SER A N 1
ATOM 794 C CA . SER A 1 102 ? 11.185 -9.403 -24.574 1.00 96.94 102 SER A CA 1
ATOM 795 C C . SER A 1 102 ? 10.943 -8.974 -23.127 1.00 96.94 102 SER A C 1
ATOM 797 O O . SER A 1 102 ? 10.856 -9.827 -22.240 1.00 96.94 102 SER A O 1
ATOM 799 N N . PHE A 1 103 ? 10.734 -7.676 -22.909 1.00 97.56 103 PHE A N 1
ATOM 800 C CA . PHE A 1 103 ? 10.373 -7.101 -21.620 1.00 97.56 103 PHE A CA 1
ATOM 801 C C . PHE A 1 103 ? 9.063 -7.693 -21.086 1.00 97.56 103 PHE A C 1
ATOM 803 O O . PHE A 1 103 ? 9.035 -8.181 -19.960 1.00 97.56 103 PHE A O 1
ATOM 810 N N . ARG A 1 104 ? 7.997 -7.773 -21.894 1.00 96.81 104 ARG A N 1
ATOM 811 C CA . ARG A 1 104 ? 6.721 -8.380 -21.467 1.00 96.81 104 ARG A CA 1
ATOM 812 C C . ARG A 1 104 ? 6.866 -9.841 -21.045 1.00 96.81 104 ARG A C 1
ATOM 814 O O . ARG A 1 104 ? 6.269 -10.252 -20.049 1.00 96.81 104 ARG A O 1
ATOM 821 N N . ARG A 1 105 ? 7.663 -10.635 -21.773 1.00 96.62 105 ARG A N 1
ATOM 822 C CA . ARG A 1 105 ? 7.962 -12.027 -21.386 1.00 96.62 105 ARG A CA 1
ATOM 823 C C . ARG A 1 105 ? 8.697 -12.089 -20.051 1.00 96.62 105 ARG A C 1
ATOM 825 O O . ARG A 1 105 ? 8.370 -12.947 -19.233 1.00 96.62 105 ARG A O 1
ATOM 832 N N . TRP A 1 106 ? 9.654 -11.189 -19.833 1.00 97.81 106 TRP A N 1
ATOM 833 C CA . TRP A 1 106 ? 10.354 -11.081 -18.558 1.00 97.81 106 TRP A CA 1
ATOM 834 C C . TRP A 1 106 ? 9.401 -10.679 -17.427 1.00 97.81 106 TRP A C 1
ATOM 836 O O . TRP A 1 106 ? 9.368 -11.361 -16.407 1.00 97.81 106 TRP A O 1
ATOM 846 N N . VAL A 1 107 ? 8.551 -9.666 -17.623 1.00 96.69 107 VAL A N 1
ATOM 847 C CA . VAL A 1 107 ? 7.559 -9.240 -16.622 1.00 96.69 107 VAL A CA 1
ATOM 848 C C . VAL A 1 107 ? 6.667 -10.403 -16.214 1.00 96.69 107 VAL A C 1
ATOM 850 O O . VAL A 1 107 ? 6.489 -10.636 -15.023 1.00 96.69 107 VAL A O 1
ATOM 853 N N . HIS A 1 108 ? 6.156 -11.167 -17.183 1.00 94.12 108 HIS A N 1
ATOM 854 C CA . HIS A 1 108 ? 5.311 -12.331 -16.910 1.00 94.12 108 HIS A CA 1
ATOM 855 C C . HIS A 1 108 ? 6.021 -13.370 -16.025 1.00 94.12 108 HIS A C 1
ATOM 857 O O . HIS A 1 108 ? 5.446 -13.849 -15.052 1.00 94.12 108 HIS A O 1
ATOM 863 N N . ARG A 1 109 ? 7.286 -13.687 -16.318 1.00 95.38 109 ARG A N 1
ATOM 864 C CA . ARG A 1 109 ? 8.017 -14.748 -15.607 1.00 95.38 109 ARG A CA 1
ATOM 865 C C . ARG A 1 109 ? 8.635 -14.304 -14.282 1.00 95.38 109 ARG A C 1
ATOM 867 O O . ARG A 1 109 ? 8.649 -15.089 -13.342 1.00 95.38 109 ARG A O 1
ATOM 874 N N . HIS A 1 110 ? 9.154 -13.081 -14.220 1.00 97.12 110 HIS A N 1
ATOM 875 C CA . HIS A 1 110 ? 10.052 -12.634 -13.151 1.00 97.12 110 HIS A CA 1
ATOM 876 C C . HIS A 1 110 ? 9.636 -11.307 -12.507 1.00 97.12 110 HIS A C 1
ATOM 878 O O . HIS A 1 110 ? 10.003 -11.058 -11.364 1.00 97.12 110 HIS A O 1
ATOM 884 N N . GLY A 1 111 ? 8.817 -10.482 -13.171 1.00 95.69 111 GLY A N 1
ATOM 885 C CA . GLY A 1 111 ? 8.559 -9.095 -12.761 1.00 95.69 111 GLY A CA 1
ATOM 886 C C . GLY A 1 111 ? 8.134 -8.928 -11.298 1.00 95.69 111 GLY A C 1
ATOM 887 O O . GLY A 1 111 ? 8.764 -8.180 -10.551 1.00 95.69 111 GLY A O 1
ATOM 888 N N . ARG A 1 112 ? 7.106 -9.664 -10.852 1.00 93.81 112 ARG A N 1
ATOM 889 C CA . ARG A 1 112 ? 6.621 -9.598 -9.457 1.00 93.81 112 ARG A CA 1
ATOM 890 C C . ARG A 1 112 ? 7.639 -10.109 -8.446 1.00 93.81 112 ARG A C 1
ATOM 892 O O . ARG A 1 112 ? 7.746 -9.534 -7.367 1.00 93.81 112 ARG A O 1
ATOM 899 N N . GLN A 1 113 ? 8.350 -11.184 -8.784 1.00 96.38 113 GLN A N 1
ATOM 900 C CA . GLN A 1 113 ? 9.365 -11.761 -7.909 1.00 96.38 113 GLN A CA 1
ATOM 901 C C . GLN A 1 113 ? 10.515 -10.768 -7.720 1.00 96.38 113 GLN A C 1
ATOM 903 O O . GLN A 1 113 ? 10.815 -10.408 -6.586 1.00 96.38 113 GLN A O 1
ATOM 908 N N . THR A 1 114 ? 11.074 -10.249 -8.814 1.00 98.19 114 THR A N 1
ATOM 909 C CA . THR A 1 114 ? 12.154 -9.256 -8.782 1.00 98.19 114 THR A CA 1
ATOM 910 C C . THR A 1 114 ? 11.732 -7.987 -8.051 1.00 98.19 114 THR A C 1
ATOM 912 O O . THR A 1 114 ? 12.512 -7.427 -7.288 1.00 98.19 114 THR A O 1
ATOM 915 N N . TYR A 1 115 ? 10.487 -7.533 -8.219 1.00 97.31 115 TYR A N 1
ATOM 916 C CA . TYR A 1 115 ? 9.986 -6.389 -7.458 1.00 97.31 115 TYR A CA 1
ATOM 917 C C . TYR A 1 115 ? 9.893 -6.693 -5.958 1.00 97.31 115 TYR A C 1
ATOM 919 O O . TYR A 1 115 ? 10.307 -5.871 -5.147 1.00 97.31 115 TYR A O 1
ATOM 927 N N . GLY A 1 116 ? 9.427 -7.882 -5.569 1.00 97.00 116 GLY A N 1
ATOM 928 C CA . GLY A 1 116 ? 9.439 -8.323 -4.171 1.00 97.00 116 GLY A CA 1
ATOM 929 C C . GLY A 1 116 ? 10.851 -8.395 -3.578 1.00 97.00 116 GLY A C 1
ATOM 930 O O . GLY A 1 116 ? 11.079 -7.907 -2.473 1.00 97.00 116 GLY A O 1
ATOM 931 N N . GLU A 1 117 ? 11.812 -8.934 -4.330 1.00 98.06 117 GLU A N 1
ATOM 932 C CA . GLU A 1 117 ? 13.235 -8.971 -3.964 1.00 98.06 117 GLU A CA 1
ATOM 933 C C . GLU A 1 117 ? 13.817 -7.560 -3.829 1.00 98.06 117 GLU A C 1
ATOM 935 O O . GLU A 1 117 ? 14.550 -7.279 -2.877 1.00 98.06 117 GLU A O 1
ATOM 940 N N . TYR A 1 118 ? 13.438 -6.641 -4.722 1.00 97.62 118 TYR A N 1
ATOM 941 C CA . TYR A 1 118 ? 13.811 -5.232 -4.634 1.00 97.62 118 TYR A CA 1
ATOM 942 C C . TYR A 1 118 ? 13.300 -4.600 -3.333 1.00 97.62 118 TYR A C 1
ATOM 944 O O . TYR A 1 118 ? 14.079 -3.989 -2.603 1.00 97.62 118 TYR A O 1
ATOM 952 N N . LEU A 1 119 ? 12.021 -4.794 -2.991 1.00 96.69 119 LEU A N 1
ATOM 953 C CA . LEU A 1 119 ? 11.442 -4.275 -1.746 1.00 96.69 119 LEU A CA 1
ATOM 954 C C . LEU A 1 119 ? 12.138 -4.834 -0.502 1.00 96.69 119 LEU A C 1
ATOM 956 O O . LEU A 1 119 ? 12.417 -4.085 0.433 1.00 96.69 119 LEU A O 1
ATOM 960 N N . ALA A 1 120 ? 12.434 -6.134 -0.497 1.00 97.19 120 ALA A N 1
ATOM 961 C CA . ALA A 1 120 ? 13.090 -6.800 0.623 1.00 97.19 120 ALA A CA 1
ATOM 962 C C . ALA A 1 120 ? 14.547 -6.347 0.808 1.00 97.19 120 ALA A C 1
ATOM 964 O O . ALA A 1 120 ? 15.003 -6.185 1.939 1.00 97.19 120 ALA A O 1
ATOM 965 N N . SER A 1 121 ? 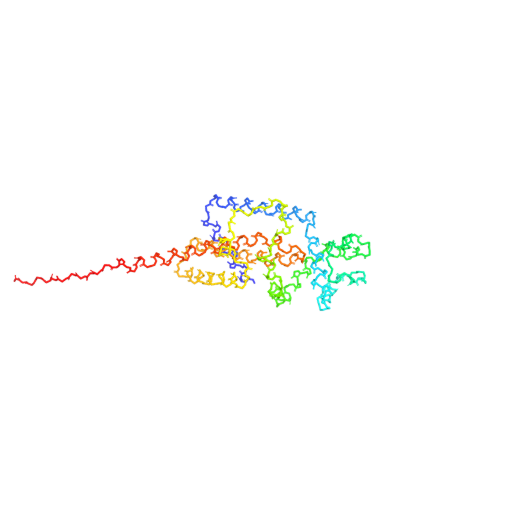15.270 -6.118 -0.290 1.00 97.44 121 SER A N 1
ATOM 966 C CA . SER A 1 121 ? 16.664 -5.649 -0.271 1.00 97.44 121 SER A CA 1
ATOM 967 C C . SER A 1 121 ? 16.801 -4.141 -0.041 1.00 97.44 121 SER A C 1
ATOM 969 O O . SER A 1 121 ? 17.864 -3.683 0.370 1.00 97.44 121 SER A O 1
ATOM 971 N N . HIS A 1 122 ? 15.730 -3.368 -0.247 1.00 96.75 122 HIS A N 1
ATOM 972 C CA . HIS A 1 122 ? 15.716 -1.911 -0.094 1.00 96.75 122 HIS A CA 1
ATOM 973 C C . HIS A 1 122 ? 14.651 -1.450 0.918 1.00 96.75 122 HIS A C 1
ATOM 975 O O . HIS A 1 122 ? 13.787 -0.634 0.572 1.00 96.75 122 HIS A O 1
ATOM 981 N N . PRO A 1 123 ? 14.707 -1.900 2.189 1.00 95.50 123 PRO A N 1
ATOM 982 C CA . PRO A 1 123 ? 13.670 -1.613 3.181 1.00 95.50 123 PRO A CA 1
ATOM 983 C C . PRO A 1 123 ? 13.504 -0.114 3.442 1.00 95.50 123 PRO A C 1
ATOM 985 O O . PRO A 1 123 ? 12.390 0.348 3.665 1.00 95.50 123 PRO A O 1
ATOM 988 N N . GLY A 1 124 ? 14.585 0.671 3.349 1.00 93.62 124 GLY A N 1
ATOM 989 C CA . GLY A 1 124 ? 14.514 2.127 3.475 1.00 93.62 124 GLY A CA 1
ATOM 990 C C . GLY A 1 124 ? 13.602 2.757 2.420 1.00 93.62 124 GLY A C 1
ATOM 991 O O . GLY A 1 124 ? 12.741 3.565 2.760 1.00 93.62 124 GLY A O 1
ATOM 992 N N . TRP A 1 125 ? 13.731 2.351 1.153 1.00 91.75 125 TRP A N 1
ATOM 993 C CA . TRP A 1 125 ? 12.853 2.831 0.083 1.00 91.75 125 TRP A CA 1
ATOM 994 C C . TRP A 1 125 ? 11.449 2.236 0.184 1.00 91.75 125 TRP A C 1
ATOM 996 O O . TRP A 1 125 ? 10.477 2.970 0.036 1.00 91.75 125 TRP A O 1
ATOM 1006 N N . ALA A 1 126 ? 11.335 0.937 0.474 1.00 92.44 126 ALA A N 1
ATOM 1007 C CA . ALA A 1 126 ? 10.044 0.276 0.625 1.00 92.44 126 ALA A CA 1
ATOM 1008 C C . ALA A 1 126 ? 9.198 0.949 1.717 1.00 92.44 126 ALA A C 1
ATOM 1010 O O . ALA A 1 126 ? 8.036 1.262 1.497 1.00 92.44 126 ALA A O 1
ATOM 1011 N N . LEU A 1 127 ? 9.793 1.251 2.873 1.00 89.88 127 LEU A N 1
ATOM 1012 C CA . LEU A 1 127 ? 9.082 1.865 3.992 1.00 89.88 127 LEU A CA 1
ATOM 1013 C C . LEU A 1 127 ? 8.851 3.364 3.806 1.00 89.88 127 LEU A C 1
ATOM 1015 O O . LEU A 1 127 ? 7.770 3.834 4.135 1.00 89.88 127 LEU A O 1
ATOM 1019 N N . SER A 1 128 ? 9.828 4.122 3.297 1.00 87.31 128 SER A N 1
ATOM 1020 C CA . SER A 1 128 ? 9.694 5.584 3.158 1.00 87.31 128 SER A CA 1
ATOM 1021 C C . SER A 1 128 ? 8.955 6.021 1.893 1.00 87.31 128 SER A C 1
ATOM 1023 O O . SER A 1 128 ? 8.378 7.108 1.877 1.00 87.31 128 SER A O 1
ATOM 1025 N N . GLY A 1 129 ? 8.930 5.183 0.853 1.00 83.62 129 GLY A N 1
ATOM 1026 C CA . GLY A 1 129 ? 8.281 5.455 -0.429 1.00 83.62 129 GLY A CA 1
ATOM 1027 C C . GLY A 1 129 ? 6.834 5.922 -0.267 1.00 83.62 129 GLY A C 1
ATOM 1028 O O . GLY A 1 129 ? 6.524 7.031 -0.703 1.00 83.62 129 GLY A O 1
ATOM 1029 N N . PRO A 1 130 ? 5.968 5.184 0.454 1.00 81.25 130 PRO A N 1
ATOM 1030 C CA . PRO A 1 130 ? 4.598 5.602 0.760 1.00 81.25 130 PRO A CA 1
ATOM 1031 C C . PRO A 1 130 ? 4.459 6.933 1.517 1.00 81.25 130 PRO A C 1
ATOM 1033 O O . PRO A 1 130 ? 3.363 7.488 1.541 1.00 81.25 130 PRO A O 1
ATOM 1036 N N . PHE A 1 131 ? 5.545 7.504 2.051 1.00 76.88 131 PHE A N 1
ATOM 1037 C CA . PHE A 1 131 ? 5.536 8.761 2.807 1.00 76.88 131 PHE A CA 1
ATOM 1038 C C . PHE A 1 131 ? 6.261 9.938 2.133 1.00 76.88 131 PHE A C 1
ATOM 1040 O O . PHE A 1 131 ? 6.195 11.052 2.652 1.00 76.88 131 PHE A O 1
ATOM 1047 N N . SER A 1 132 ? 6.927 9.756 0.985 1.00 68.38 132 SER A N 1
ATOM 1048 C CA . SER A 1 132 ? 7.693 10.827 0.323 1.00 68.38 132 SER A CA 1
ATOM 1049 C C . SER A 1 132 ? 6.802 11.881 -0.374 1.00 68.38 132 SER A C 1
ATOM 1051 O O . SER A 1 132 ? 6.682 11.907 -1.590 1.00 68.38 132 SER A O 1
ATOM 1053 N N . LEU A 1 133 ? 6.133 12.722 0.420 1.00 58.47 133 LEU A N 1
ATOM 1054 C CA . LEU A 1 133 ? 5.568 14.052 0.127 1.00 58.47 133 LEU A CA 1
ATOM 1055 C C . LEU A 1 133 ? 5.151 14.365 -1.334 1.00 58.47 133 LEU A C 1
ATOM 1057 O O . LEU A 1 133 ? 5.731 15.223 -1.982 1.00 58.47 133 LEU A O 1
ATOM 1061 N N . MET A 1 134 ? 4.065 13.745 -1.801 1.00 52.09 134 MET A N 1
ATOM 1062 C CA . MET A 1 134 ? 3.011 14.360 -2.645 1.00 52.09 134 MET A CA 1
ATOM 1063 C C . MET A 1 134 ? 1.775 13.450 -2.645 1.00 52.09 134 MET A C 1
ATOM 1065 O O . MET A 1 134 ? 0.641 13.895 -2.481 1.00 52.09 134 MET A O 1
ATOM 1069 N N . HIS A 1 135 ? 2.010 12.141 -2.686 1.00 52.59 135 HIS A N 1
ATOM 1070 C CA . HIS A 1 135 ? 0.994 11.095 -2.664 1.00 52.59 135 HIS A CA 1
ATOM 1071 C C . HIS A 1 135 ? 0.308 10.913 -1.314 1.00 52.59 135 HIS A C 1
ATOM 1073 O O . HIS A 1 135 ? -0.844 10.540 -1.345 1.00 52.59 135 HIS A O 1
ATOM 1079 N N . LEU A 1 136 ? 0.892 11.242 -0.151 1.00 53.44 136 LEU A N 1
ATOM 1080 C CA . LEU A 1 136 ? 0.149 11.202 1.133 1.00 53.44 136 LEU A CA 1
ATOM 1081 C C . LEU A 1 136 ? -1.108 12.095 1.131 1.00 53.44 136 LEU A C 1
ATOM 1083 O O . LEU A 1 136 ? -2.068 11.808 1.844 1.00 53.44 136 LEU A O 1
ATOM 1087 N N . ARG A 1 137 ? -1.103 13.168 0.325 1.00 51.91 137 ARG A N 1
ATOM 1088 C CA . ARG A 1 137 ? -2.271 14.036 0.101 1.00 51.91 137 ARG A CA 1
ATOM 1089 C C . ARG A 1 137 ? -3.298 13.389 -0.838 1.00 51.91 137 ARG A C 1
ATOM 1091 O O . ARG A 1 137 ? -4.482 13.655 -0.700 1.00 51.91 137 ARG A O 1
ATOM 1098 N N . LEU A 1 138 ? -2.850 12.515 -1.743 1.00 50.25 138 LEU A N 1
ATOM 1099 C CA . LEU A 1 138 ? -3.670 11.815 -2.739 1.00 50.25 138 LEU A CA 1
ATOM 1100 C C . LEU A 1 138 ? -4.091 10.395 -2.299 1.00 50.25 138 LEU A C 1
ATOM 1102 O O . LEU A 1 138 ? -5.035 9.823 -2.822 1.00 50.25 138 LEU A O 1
ATOM 1106 N N . THR A 1 139 ? -3.415 9.766 -1.346 1.00 53.62 139 THR A N 1
ATOM 1107 C CA . THR A 1 139 ? -3.601 8.339 -1.047 1.00 53.62 139 THR A CA 1
ATOM 1108 C C . THR A 1 139 ? -4.735 8.100 -0.068 1.00 53.62 139 THR A C 1
ATOM 1110 O O . THR A 1 139 ? -5.503 7.163 -0.251 1.00 53.62 139 THR A O 1
ATOM 1113 N N . VAL A 1 140 ? -4.865 8.957 0.947 1.00 55.06 140 VAL A N 1
ATOM 1114 C CA . VAL A 1 140 ? -5.908 8.846 1.982 1.00 55.06 140 VAL A CA 1
ATOM 1115 C C . VAL A 1 140 ? -7.037 9.857 1.792 1.00 55.06 140 VAL A C 1
ATOM 1117 O O . VAL A 1 140 ? -8.168 9.654 2.245 1.00 55.06 140 VAL A O 1
ATOM 1120 N N . LEU A 1 141 ? -6.728 10.939 1.080 1.00 55.75 141 LEU A N 1
ATOM 1121 C CA . LEU A 1 141 ? -7.572 12.118 0.944 1.00 55.75 141 LEU A CA 1
ATOM 1122 C C . LEU A 1 141 ? -7.677 12.620 -0.493 1.00 55.75 141 LEU A C 1
ATOM 1124 O O . LEU A 1 141 ? -8.157 13.738 -0.669 1.00 55.75 141 LEU A O 1
ATOM 1128 N N . ALA A 1 142 ? -7.256 11.844 -1.508 1.00 57.94 142 ALA A N 1
ATOM 1129 C CA . ALA A 1 142 ? -7.556 12.277 -2.869 1.00 57.94 142 ALA A CA 1
ATOM 1130 C C . ALA A 1 142 ? -9.063 12.466 -2.983 1.00 57.94 142 ALA A C 1
ATOM 1132 O O . ALA A 1 142 ? -9.816 11.537 -2.653 1.00 57.94 142 ALA A O 1
ATOM 1133 N N . PRO A 1 143 ? -9.498 13.643 -3.445 1.00 60.34 143 PRO A N 1
ATOM 1134 C CA . PRO A 1 143 ? -10.863 13.775 -3.870 1.00 60.34 143 PRO A CA 1
ATOM 1135 C C . PRO A 1 143 ? -11.047 12.777 -5.022 1.00 60.34 143 PRO A C 1
ATOM 1137 O O . PRO A 1 143 ? -10.282 12.737 -5.982 1.00 60.34 143 PRO A O 1
ATOM 1140 N N . LEU A 1 144 ? -12.015 11.878 -4.857 1.00 69.31 144 LEU A N 1
ATOM 1141 C CA . LEU A 1 144 ? -12.512 11.021 -5.934 1.00 69.31 144 LEU A CA 1
ATOM 1142 C C . LEU A 1 144 ? -13.557 11.791 -6.756 1.00 69.31 144 LEU A C 1
ATOM 1144 O O . LEU A 1 144 ? -14.420 11.182 -7.376 1.00 69.31 144 LEU A O 1
ATOM 1148 N N . ASP A 1 145 ? -13.478 13.121 -6.743 1.00 71.12 145 ASP A N 1
ATOM 1149 C CA . ASP A 1 145 ? -14.349 14.045 -7.465 1.00 71.12 145 ASP A CA 1
ATOM 1150 C C . ASP A 1 145 ? -14.270 13.818 -8.976 1.00 71.12 145 ASP A C 1
ATOM 1152 O O . ASP A 1 145 ? -15.269 13.919 -9.676 1.00 71.12 145 ASP A O 1
ATOM 1156 N N . VAL A 1 146 ? -13.117 13.364 -9.475 1.00 71.44 146 VAL A N 1
ATOM 1157 C CA . VAL A 1 146 ? -12.959 12.894 -10.861 1.00 71.44 146 VAL A CA 1
ATOM 1158 C C . VAL A 1 146 ? -13.900 11.731 -11.230 1.00 71.44 146 VAL A C 1
ATOM 1160 O O . VAL A 1 146 ? -14.177 11.514 -12.408 1.00 71.44 146 VAL A O 1
ATOM 1163 N N . TYR A 1 147 ? -14.406 10.985 -10.242 1.00 74.94 147 TYR A N 1
ATOM 1164 C CA . TYR A 1 147 ? -15.377 9.901 -10.418 1.00 74.94 147 TYR A CA 1
ATOM 1165 C C . TYR A 1 147 ? -16.822 10.333 -10.126 1.00 74.94 147 TYR A C 1
ATOM 1167 O O . TYR A 1 147 ? -17.738 9.515 -10.254 1.00 74.94 147 TYR A O 1
ATOM 1175 N N . GLU A 1 148 ? -17.049 11.584 -9.720 1.00 83.38 148 GLU A N 1
ATOM 1176 C CA . GLU A 1 148 ? -18.388 12.091 -9.448 1.00 83.38 148 GLU A CA 1
ATOM 1177 C C . GLU A 1 148 ? -19.156 12.282 -10.770 1.00 83.38 148 GLU A C 1
ATOM 1179 O O . GLU A 1 148 ? -18.664 12.927 -11.701 1.00 83.38 148 GLU A O 1
ATOM 1184 N N . PRO A 1 149 ? -20.373 11.719 -10.904 1.00 83.81 149 PRO A N 1
ATOM 1185 C CA . PRO A 1 149 ? -21.218 12.003 -12.056 1.00 83.81 149 PRO A CA 1
ATOM 1186 C C . PRO A 1 149 ? -21.643 13.477 -12.059 1.00 83.81 149 PRO A C 1
ATOM 1188 O O . PRO A 1 149 ? -21.684 14.135 -11.024 1.00 83.81 149 PRO A O 1
ATOM 1191 N N . THR A 1 150 ? -22.067 13.985 -13.215 1.00 84.69 150 THR A N 1
ATOM 1192 C CA . THR A 1 150 ? -22.414 15.407 -13.412 1.00 84.69 150 THR A CA 1
ATOM 1193 C C . THR A 1 150 ? -23.500 15.930 -12.460 1.00 84.69 150 THR A C 1
ATOM 1195 O O . THR A 1 150 ? -23.552 17.124 -12.193 1.00 84.69 150 THR A O 1
ATOM 1198 N N . ASN A 1 151 ? -24.344 15.039 -11.929 1.00 87.81 151 ASN A N 1
ATOM 1199 C CA . ASN A 1 151 ? -25.422 15.350 -10.983 1.00 87.81 151 ASN A CA 1
ATOM 1200 C C . ASN A 1 151 ? -25.136 14.798 -9.576 1.00 87.81 151 ASN A C 1
ATOM 1202 O O . ASN A 1 151 ? -26.049 14.361 -8.872 1.00 87.81 151 ASN A O 1
ATOM 1206 N N . PHE A 1 152 ? -23.864 14.714 -9.187 1.00 84.75 152 PHE A N 1
ATOM 1207 C CA . PHE A 1 152 ? -23.503 14.230 -7.866 1.00 84.75 152 PHE A CA 1
ATOM 1208 C C . PHE A 1 152 ? -23.934 15.218 -6.781 1.00 84.75 152 PHE A C 1
ATOM 1210 O O . PHE A 1 152 ? -23.682 16.421 -6.850 1.00 84.75 152 PHE A O 1
ATOM 1217 N N . HIS A 1 153 ? -24.564 14.682 -5.741 1.00 82.62 153 HIS A N 1
ATOM 1218 C CA . HIS A 1 153 ? -24.915 15.424 -4.544 1.00 82.62 153 HIS A CA 1
ATOM 1219 C C . HIS A 1 153 ? -24.385 14.671 -3.332 1.00 82.62 153 HIS A C 1
ATOM 1221 O O . HIS A 1 153 ? -24.643 13.478 -3.159 1.00 82.62 153 HIS A O 1
ATOM 1227 N N . HIS A 1 154 ? -23.652 15.372 -2.471 1.00 80.69 154 HIS A N 1
ATOM 1228 C CA . HIS A 1 154 ? -23.166 14.776 -1.238 1.00 80.69 154 HIS A CA 1
ATOM 1229 C C . HIS A 1 154 ? -24.335 14.415 -0.313 1.00 80.69 154 HIS A C 1
ATOM 1231 O O . HIS A 1 154 ? -25.163 15.263 0.012 1.00 80.69 154 HIS A O 1
ATOM 1237 N N . ALA A 1 155 ? -24.351 13.175 0.184 1.00 82.62 155 ALA A N 1
ATOM 1238 C CA . ALA A 1 155 ? -25.365 12.704 1.131 1.00 82.62 155 ALA A CA 1
ATOM 1239 C C . ALA A 1 155 ? -25.314 13.419 2.496 1.00 82.62 155 ALA A C 1
ATOM 1241 O O . ALA A 1 155 ? -26.287 13.411 3.244 1.00 82.62 155 ALA A O 1
ATOM 1242 N N . VAL A 1 156 ? -24.169 14.020 2.835 1.00 80.81 156 VAL A N 1
ATOM 1243 C CA . VAL A 1 156 ? -23.916 14.663 4.129 1.00 80.81 156 VAL A CA 1
ATOM 1244 C C . VAL A 1 156 ? -23.426 16.097 3.895 1.00 80.81 156 VAL A C 1
ATOM 1246 O O . VAL A 1 156 ? -22.539 16.286 3.062 1.00 80.81 156 VAL A O 1
ATOM 1249 N N . PRO A 1 157 ? -23.928 17.113 4.622 1.00 82.88 157 PRO A N 1
ATOM 1250 C CA . PRO A 1 157 ? -23.447 18.489 4.507 1.00 82.88 157 PRO A CA 1
ATOM 1251 C C . PRO A 1 157 ? -21.949 18.631 4.802 1.00 82.88 157 PRO A C 1
ATOM 1253 O O . PRO A 1 157 ? -21.417 17.994 5.714 1.00 82.88 157 PRO A O 1
ATOM 1256 N N . ARG A 1 158 ? -21.271 19.545 4.096 1.00 74.50 158 ARG A N 1
ATOM 1257 C CA . ARG A 1 158 ? -19.821 19.787 4.237 1.00 74.50 158 ARG A CA 1
ATOM 1258 C C . ARG A 1 158 ? -19.389 20.108 5.674 1.00 74.50 158 ARG A C 1
ATOM 1260 O O . ARG A 1 158 ? -18.299 19.721 6.081 1.00 74.50 158 ARG A O 1
ATOM 1267 N N . LEU A 1 159 ? -20.262 20.755 6.452 1.00 77.12 159 LEU A N 1
ATOM 1268 C CA . LEU A 1 159 ? -20.017 21.088 7.859 1.00 77.12 159 LEU A CA 1
ATOM 1269 C C . LEU A 1 159 ? -19.787 19.843 8.736 1.00 77.12 159 LEU A C 1
ATOM 1271 O O . LEU A 1 159 ? -19.003 19.899 9.674 1.00 77.12 159 LEU A O 1
ATOM 1275 N N . ILE A 1 160 ? -20.435 18.722 8.406 1.00 78.00 160 ILE A N 1
ATOM 1276 C CA . ILE A 1 160 ? -20.258 17.433 9.091 1.00 78.00 160 ILE A CA 1
ATOM 1277 C C . ILE A 1 160 ? -19.097 16.652 8.462 1.00 78.00 160 ILE A C 1
ATOM 1279 O O . ILE A 1 160 ? -18.358 15.967 9.165 1.00 78.00 160 ILE A O 1
ATOM 1283 N N . GLN A 1 161 ? -18.896 16.775 7.146 1.00 73.19 161 GLN A N 1
ATOM 1284 C CA . GLN A 1 161 ? -17.807 16.078 6.461 1.00 73.19 161 GLN A CA 1
ATOM 1285 C C . GLN A 1 161 ? -16.428 16.502 6.968 1.00 73.19 161 GLN A C 1
ATOM 1287 O O . GLN A 1 161 ? -15.593 15.642 7.185 1.00 73.19 161 GLN A O 1
ATOM 1292 N N . VAL A 1 162 ? -16.176 17.795 7.181 1.00 69.12 162 VAL A N 1
ATOM 1293 C CA . VAL A 1 162 ? -14.842 18.294 7.568 1.00 69.12 162 VAL A CA 1
ATOM 1294 C C . VAL A 1 162 ? -14.312 17.683 8.879 1.00 69.12 162 VAL A C 1
ATOM 1296 O O . VAL A 1 162 ? -13.170 17.231 8.870 1.00 69.12 162 VAL A O 1
ATOM 1299 N N . PRO A 1 163 ? -15.078 17.628 9.986 1.00 67.19 163 PRO A N 1
ATOM 1300 C CA . PRO A 1 163 ? -14.599 17.016 11.228 1.00 67.19 163 PRO A CA 1
ATOM 1301 C C . PRO A 1 163 ? -14.594 15.479 11.205 1.00 67.19 163 PRO A C 1
ATOM 1303 O O . PRO A 1 163 ? -13.788 14.871 11.897 1.00 67.19 163 PRO A O 1
ATOM 1306 N N . VAL A 1 164 ? -15.470 14.831 10.426 1.00 68.00 164 VAL A N 1
ATOM 1307 C CA . VAL A 1 164 ? -15.554 13.353 10.365 1.00 68.00 164 VAL A CA 1
ATOM 1308 C C . VAL A 1 164 ? -14.606 12.761 9.305 1.00 68.00 164 VAL A C 1
ATOM 1310 O O . VAL A 1 164 ? -14.160 11.616 9.399 1.00 68.00 164 VAL A O 1
ATOM 1313 N N . PHE A 1 165 ? -14.272 13.556 8.291 1.00 70.50 165 PHE A N 1
ATOM 1314 C CA . PHE A 1 165 ? -13.396 13.243 7.166 1.00 70.50 165 PHE A CA 1
ATOM 1315 C C . PHE A 1 165 ? -12.435 14.422 6.935 1.00 70.50 165 PHE A C 1
ATOM 1317 O O . PHE A 1 165 ? -12.593 15.170 5.963 1.00 70.50 165 PHE A O 1
ATOM 1324 N N . PRO A 1 166 ? -11.434 14.619 7.815 1.00 65.88 166 PRO A N 1
ATOM 1325 C CA . PRO A 1 166 ? -10.516 15.744 7.699 1.00 65.88 166 PRO A CA 1
ATOM 1326 C C . PRO A 1 166 ? -9.788 15.710 6.356 1.00 65.88 166 PRO A C 1
ATOM 1328 O O . PRO A 1 166 ? -9.024 14.794 6.070 1.00 65.88 166 PRO A O 1
ATOM 1331 N N . LEU A 1 167 ? -9.992 16.751 5.543 1.00 67.06 167 LEU A N 1
ATOM 1332 C CA . LEU A 1 167 ? -9.342 16.924 4.235 1.00 67.06 167 LEU A CA 1
ATOM 1333 C C . LEU A 1 167 ? -7.847 17.273 4.360 1.00 67.06 167 LEU A C 1
ATOM 1335 O O . LEU A 1 167 ? -7.134 17.364 3.362 1.00 67.06 167 LEU A O 1
ATOM 1339 N N . ASN A 1 168 ? -7.353 17.461 5.587 1.00 73.50 168 ASN A N 1
ATOM 1340 C CA . ASN A 1 168 ? -5.946 17.691 5.875 1.00 73.50 168 ASN A CA 1
ATOM 1341 C C . ASN A 1 168 ? -5.270 16.385 6.319 1.00 73.50 168 ASN A C 1
ATOM 1343 O O . ASN A 1 168 ? -5.576 15.841 7.379 1.00 73.50 168 ASN A O 1
ATOM 1347 N N . ALA A 1 169 ? -4.295 15.931 5.527 1.00 73.88 169 ALA A N 1
ATOM 1348 C CA . ALA A 1 169 ? -3.552 14.699 5.786 1.00 73.88 169 ALA A CA 1
ATOM 1349 C C . ALA A 1 169 ? -2.839 14.707 7.143 1.00 73.88 169 ALA A C 1
ATOM 1351 O O . ALA A 1 169 ? -2.851 13.701 7.844 1.00 73.88 169 ALA A O 1
ATOM 1352 N N . ALA A 1 170 ? -2.242 15.834 7.538 1.00 75.12 170 ALA A N 1
ATOM 1353 C CA . ALA A 1 170 ? -1.514 15.930 8.798 1.00 75.12 170 ALA A CA 1
ATOM 1354 C C . ALA A 1 170 ? -2.449 15.780 10.005 1.00 75.12 170 ALA A C 1
ATOM 1356 O O . ALA A 1 170 ? -2.106 15.071 10.949 1.00 75.12 170 ALA A O 1
ATOM 1357 N N . ILE A 1 171 ? -3.641 16.385 9.947 1.00 75.50 171 ILE A N 1
ATOM 1358 C CA . ILE A 1 171 ? -4.666 16.234 10.989 1.00 75.50 171 ILE A CA 1
ATOM 1359 C C . ILE A 1 171 ? -5.096 14.768 11.071 1.00 75.50 171 ILE A C 1
ATOM 1361 O O . ILE A 1 171 ? -4.974 14.159 12.131 1.00 75.50 171 ILE A O 1
ATOM 1365 N N . PHE A 1 172 ? -5.466 14.173 9.934 1.00 79.00 172 PHE A N 1
ATOM 1366 C CA . PHE A 1 172 ? -5.894 12.778 9.873 1.00 79.00 172 PHE A CA 1
ATOM 1367 C C . PHE A 1 172 ? -4.852 11.806 10.451 1.00 79.00 172 PHE A C 1
ATOM 1369 O O . PHE A 1 172 ? -5.169 10.985 11.310 1.00 79.00 172 PHE A O 1
ATOM 1376 N N . TYR A 1 173 ? -3.590 11.893 10.018 1.00 80.25 173 TYR A N 1
ATOM 1377 C CA . TYR A 1 173 ? -2.549 10.989 10.518 1.00 80.25 173 TYR A CA 1
ATOM 1378 C C . TYR A 1 173 ? -2.252 11.209 12.001 1.00 80.25 173 TYR A C 1
ATOM 1380 O O . TYR A 1 173 ? -1.950 10.242 12.701 1.00 80.25 173 TYR A O 1
ATOM 1388 N N . THR A 1 174 ? -2.360 12.444 12.493 1.00 81.62 174 THR A N 1
ATOM 1389 C CA . THR A 1 174 ? -2.189 12.745 13.920 1.00 81.62 174 THR A CA 1
ATOM 1390 C C . THR A 1 174 ? -3.296 12.095 14.746 1.00 81.62 174 THR A C 1
ATOM 1392 O O . THR A 1 174 ? -2.996 11.414 15.725 1.00 81.62 174 THR A O 1
ATOM 1395 N N . GLU A 1 175 ? -4.555 12.230 14.326 1.00 82.19 175 GLU A N 1
ATOM 1396 C CA . GLU A 1 175 ? -5.712 11.608 14.983 1.00 82.19 175 GLU A CA 1
ATOM 1397 C C . GLU A 1 175 ? -5.588 10.084 15.016 1.00 82.19 175 GLU A C 1
ATOM 1399 O O . GLU A 1 175 ? -5.662 9.478 16.087 1.00 82.19 175 GLU A O 1
ATOM 1404 N N . VAL A 1 176 ? -5.326 9.462 13.860 1.00 85.69 176 VAL A N 1
ATOM 1405 C CA . VAL A 1 176 ? -5.148 8.008 13.754 1.00 85.69 176 VAL A CA 1
ATOM 1406 C C . VAL A 1 176 ? -4.012 7.539 14.658 1.00 85.69 176 VAL A C 1
ATOM 1408 O O . VAL A 1 176 ? -4.191 6.575 15.398 1.00 85.69 176 VAL A O 1
ATOM 1411 N N . THR A 1 177 ? -2.864 8.221 14.637 1.00 87.75 177 THR A N 1
ATOM 1412 C CA . THR A 1 177 ? -1.694 7.837 15.443 1.00 87.75 177 THR A CA 1
ATOM 1413 C C . THR A 1 177 ? -1.989 7.947 16.934 1.00 87.75 177 THR A C 1
ATOM 1415 O O . THR A 1 177 ? -1.702 7.014 17.682 1.00 87.75 177 THR A O 1
ATOM 1418 N N . LEU A 1 178 ? -2.594 9.051 17.376 1.00 88.69 178 LEU A N 1
ATOM 1419 C CA . LEU A 1 178 ? -2.920 9.273 18.782 1.00 88.69 178 LEU A CA 1
ATOM 1420 C C . LEU A 1 178 ? -3.911 8.221 19.295 1.00 88.69 178 LEU A C 1
ATOM 1422 O O . LEU A 1 178 ? -3.646 7.568 20.305 1.00 88.69 178 LEU A O 1
ATOM 1426 N N . ILE A 1 179 ? -5.019 8.017 18.576 1.00 89.19 179 ILE A N 1
ATOM 1427 C CA . ILE A 1 179 ? -6.053 7.035 18.935 1.00 89.19 179 ILE A CA 1
ATOM 1428 C C . ILE A 1 179 ? -5.460 5.622 18.939 1.00 89.19 179 ILE A C 1
ATOM 1430 O O . ILE A 1 179 ? -5.736 4.838 19.848 1.00 89.19 179 ILE A O 1
ATOM 1434 N N . PHE A 1 180 ? -4.599 5.303 17.970 1.00 91.06 180 PHE A N 1
ATOM 1435 C CA . PHE A 1 180 ? -3.933 4.008 17.892 1.00 91.06 180 PHE A CA 1
ATOM 1436 C C . PHE A 1 180 ? -2.986 3.757 19.070 1.00 91.06 180 PHE A C 1
ATOM 1438 O O . PHE A 1 180 ? -3.057 2.697 19.689 1.00 91.06 180 PHE A O 1
ATOM 1445 N N . VAL A 1 181 ? -2.135 4.725 19.424 1.00 92.88 181 VAL A N 1
ATOM 1446 C CA . VAL A 1 181 ? -1.187 4.603 20.546 1.00 92.88 181 VAL A CA 1
ATOM 1447 C C . VAL A 1 181 ? -1.922 4.454 21.877 1.00 92.88 181 VAL A C 1
ATOM 1449 O O . VAL A 1 181 ? -1.587 3.567 22.664 1.00 92.88 181 VAL A O 1
ATOM 1452 N N . VAL A 1 182 ? -2.951 5.272 22.120 1.00 90.12 182 VAL A N 1
ATOM 1453 C CA . VAL A 1 182 ? -3.778 5.171 23.333 1.00 90.12 182 VAL A CA 1
ATOM 1454 C C . VAL A 1 182 ? -4.495 3.824 23.379 1.00 90.12 182 VAL A C 1
ATOM 1456 O O . VAL A 1 182 ? -4.444 3.136 24.399 1.00 90.12 182 VAL A O 1
ATOM 1459 N N . GLY A 1 183 ? -5.101 3.407 22.266 1.00 90.12 183 GLY A N 1
ATOM 1460 C CA . GLY A 1 183 ? -5.766 2.115 22.146 1.00 90.12 183 GLY A CA 1
ATOM 1461 C C . GLY A 1 183 ? -4.831 0.938 22.420 1.00 90.12 183 GLY A C 1
ATOM 1462 O O . GLY A 1 183 ? -5.193 0.029 23.164 1.00 90.12 183 GLY A O 1
ATOM 1463 N N . LEU A 1 184 ? -3.603 0.972 21.899 1.00 90.12 184 LEU A N 1
ATOM 1464 C CA . LEU A 1 184 ? -2.592 -0.059 22.139 1.00 90.12 184 LEU A CA 1
ATOM 1465 C C . LEU A 1 184 ? -2.160 -0.103 23.612 1.00 90.12 184 LEU A C 1
ATOM 1467 O O . LEU A 1 184 ? -2.095 -1.180 24.207 1.00 90.12 184 LEU A O 1
ATOM 1471 N N . ALA A 1 185 ? -1.920 1.060 24.223 1.00 91.31 185 ALA A N 1
ATOM 1472 C CA . ALA A 1 185 ? -1.583 1.162 25.641 1.00 91.31 185 ALA A CA 1
ATOM 1473 C C . ALA A 1 185 ? -2.724 0.654 26.540 1.00 91.31 185 ALA A C 1
ATOM 1475 O O . ALA A 1 185 ? -2.477 -0.016 27.546 1.00 91.31 185 ALA A O 1
ATOM 1476 N N . MET A 1 186 ? -3.977 0.928 26.169 1.00 90.31 186 MET A N 1
ATOM 1477 C CA . MET A 1 186 ? -5.149 0.383 26.849 1.00 90.31 186 MET A CA 1
ATOM 1478 C C . MET A 1 186 ? -5.267 -1.125 26.654 1.00 90.31 186 MET A C 1
ATOM 1480 O O . MET A 1 186 ? -5.510 -1.820 27.633 1.00 90.31 186 MET A O 1
ATOM 1484 N N . ALA A 1 187 ? -5.027 -1.649 25.450 1.00 89.12 187 ALA A N 1
ATOM 1485 C CA . ALA A 1 187 ? -5.128 -3.081 25.158 1.00 89.12 187 ALA A CA 1
ATOM 1486 C C . ALA A 1 187 ? -4.124 -3.900 25.960 1.00 89.12 187 ALA A C 1
ATOM 1488 O O . ALA A 1 187 ? -4.431 -5.012 26.382 1.00 89.12 187 ALA A O 1
ATOM 1489 N N . TRP A 1 188 ? -2.956 -3.314 26.222 1.00 88.12 188 TRP A N 1
ATOM 1490 C CA . TRP A 1 188 ? -1.944 -3.903 27.085 1.00 88.12 188 TRP A CA 1
ATOM 1491 C C . TRP A 1 188 ? -2.422 -4.084 28.531 1.00 88.12 188 TRP A C 1
ATOM 1493 O O . TRP A 1 188 ? -2.060 -5.055 29.188 1.00 88.12 188 TRP A O 1
ATOM 1503 N N . LYS A 1 189 ? -3.233 -3.152 29.044 1.00 89.12 189 LYS A N 1
ATOM 1504 C CA . LYS A 1 189 ? -3.706 -3.165 30.439 1.00 89.12 189 LYS A CA 1
ATOM 1505 C C . LYS A 1 189 ? -5.082 -3.806 30.608 1.00 89.12 189 LYS A C 1
ATOM 1507 O O . LYS A 1 189 ? -5.374 -4.360 31.662 1.00 89.12 189 LYS A O 1
ATOM 1512 N N . ARG A 1 190 ? -5.950 -3.657 29.610 1.00 86.88 190 ARG A N 1
ATOM 1513 C CA . ARG A 1 190 ? -7.379 -3.993 29.633 1.00 86.88 190 ARG A CA 1
ATOM 1514 C C . ARG A 1 190 ? -7.814 -4.462 28.244 1.00 86.88 190 ARG A C 1
ATOM 1516 O O . ARG A 1 190 ? -8.464 -3.711 27.515 1.00 86.88 190 ARG A O 1
ATOM 1523 N N . PRO A 1 191 ? -7.427 -5.680 27.843 1.00 86.06 191 PRO A N 1
ATOM 1524 C CA . PRO A 1 191 ? -7.825 -6.206 26.551 1.00 86.06 191 PRO A CA 1
ATOM 1525 C C . PRO A 1 191 ? -9.348 -6.368 26.506 1.00 86.06 191 PRO A C 1
ATOM 1527 O O . PRO A 1 191 ? -9.948 -6.976 27.390 1.00 86.06 191 PRO A O 1
ATOM 1530 N N . SER A 1 192 ? -9.970 -5.845 25.455 1.00 90.00 192 SER A N 1
ATOM 1531 C CA . SER A 1 192 ? -11.365 -6.122 25.116 1.00 90.00 192 SER A CA 1
ATOM 1532 C C . SER A 1 192 ? -11.446 -6.559 23.660 1.00 90.00 192 SER A C 1
ATOM 1534 O O . SER A 1 192 ? -10.608 -6.180 22.838 1.00 90.00 192 SER A O 1
ATOM 1536 N N . SER A 1 193 ? -12.453 -7.366 23.325 1.00 87.06 193 SER A N 1
ATOM 1537 C CA . SER A 1 193 ? -12.642 -7.848 21.953 1.00 87.06 193 SER A CA 1
ATOM 1538 C C . SER A 1 193 ? -12.806 -6.689 20.968 1.00 87.06 193 SER A C 1
ATOM 1540 O O . SER A 1 193 ? -12.173 -6.698 19.916 1.00 87.06 193 SER A O 1
ATOM 1542 N N . LEU A 1 194 ? -13.580 -5.661 21.331 1.00 89.06 194 LEU A N 1
ATOM 1543 C CA . LEU A 1 194 ? -13.784 -4.472 20.504 1.00 89.06 194 LEU A CA 1
ATOM 1544 C C . LEU A 1 194 ? -12.473 -3.714 20.253 1.00 89.06 194 LEU A C 1
ATOM 1546 O O . LEU A 1 194 ? -12.197 -3.317 19.120 1.00 89.06 194 LEU A O 1
ATOM 1550 N N . LEU A 1 195 ? -11.644 -3.553 21.286 1.00 90.06 195 LEU A N 1
ATOM 1551 C CA . LEU A 1 195 ? -10.354 -2.876 21.189 1.00 90.06 195 LEU A CA 1
ATOM 1552 C C . LEU A 1 195 ? -9.379 -3.666 20.306 1.00 90.06 195 LEU A C 1
ATOM 1554 O O . LEU A 1 195 ? -8.787 -3.108 19.384 1.00 90.06 195 LEU A O 1
ATOM 1558 N N . SER A 1 196 ? -9.264 -4.979 20.526 1.00 87.50 196 SER A N 1
ATOM 1559 C CA . SER A 1 196 ? -8.407 -5.859 19.725 1.00 87.50 196 SER A CA 1
ATOM 1560 C C . SER A 1 196 ? -8.838 -5.919 18.259 1.00 87.50 196 SER A C 1
ATOM 1562 O O . SER A 1 196 ? -7.987 -5.835 17.376 1.00 87.50 196 SER A O 1
ATOM 1564 N N . VAL A 1 197 ? -10.143 -6.026 17.985 1.00 88.69 197 VAL A N 1
ATOM 1565 C CA . VAL A 1 197 ? -10.679 -6.019 16.615 1.00 88.69 197 VAL A CA 1
ATOM 1566 C C . VAL A 1 197 ? -10.416 -4.675 15.944 1.00 88.69 197 VAL A C 1
ATOM 1568 O O . VAL A 1 197 ? -9.950 -4.655 14.810 1.00 88.69 197 VAL A O 1
ATOM 1571 N N . SER A 1 198 ? -10.638 -3.559 16.638 1.00 90.81 198 SER A N 1
ATOM 1572 C CA . SER A 1 198 ? -10.410 -2.226 16.067 1.00 90.81 198 SER A CA 1
ATOM 1573 C C . SER A 1 198 ? -8.931 -1.988 15.741 1.00 90.81 198 SER A C 1
ATOM 1575 O O . SER A 1 198 ? -8.611 -1.534 14.644 1.00 90.81 198 SER A O 1
ATOM 1577 N N . ILE A 1 199 ? -8.017 -2.384 16.636 1.00 91.38 199 ILE A N 1
ATOM 1578 C CA . ILE A 1 199 ? -6.566 -2.366 16.377 1.00 91.38 199 ILE A CA 1
ATOM 1579 C C . ILE A 1 199 ? -6.228 -3.232 15.159 1.00 91.38 199 ILE A C 1
ATOM 1581 O O . ILE A 1 199 ? -5.501 -2.784 14.274 1.00 91.38 199 ILE A O 1
ATOM 1585 N N . ALA A 1 200 ? -6.770 -4.451 15.081 1.00 89.50 200 ALA A N 1
ATOM 1586 C CA . ALA A 1 200 ? -6.528 -5.347 13.955 1.00 89.50 200 ALA A CA 1
ATOM 1587 C C . ALA A 1 200 ? -7.012 -4.746 12.626 1.00 89.50 200 ALA A C 1
ATOM 1589 O O . ALA A 1 200 ? -6.287 -4.811 11.636 1.00 89.50 200 ALA A O 1
ATOM 1590 N N . VAL A 1 201 ? -8.190 -4.114 12.600 1.00 91.31 201 VAL A N 1
ATOM 1591 C CA . VAL A 1 201 ? -8.720 -3.429 11.409 1.00 91.31 201 VAL A CA 1
ATOM 1592 C C . VAL A 1 201 ? -7.806 -2.279 10.985 1.00 91.31 201 VAL A C 1
ATOM 1594 O O . VAL A 1 201 ? -7.471 -2.195 9.806 1.00 91.31 201 VAL A O 1
ATOM 1597 N N . VAL A 1 202 ? -7.346 -1.440 11.920 1.00 89.56 202 VAL A N 1
ATOM 1598 C CA . VAL A 1 202 ? -6.413 -0.334 11.625 1.00 89.56 202 VAL A CA 1
ATOM 1599 C C . VAL A 1 202 ? -5.097 -0.859 11.044 1.00 89.56 202 VAL A C 1
ATOM 1601 O O . VAL A 1 202 ? -4.630 -0.357 10.021 1.00 89.56 202 VAL A O 1
ATOM 1604 N N . VAL A 1 203 ? -4.518 -1.904 11.642 1.00 89.50 203 VAL A N 1
ATOM 1605 C CA . VAL A 1 203 ? -3.269 -2.517 11.158 1.00 89.50 203 VAL A CA 1
ATOM 1606 C C . VAL A 1 203 ? -3.456 -3.122 9.768 1.00 89.50 203 VAL A C 1
ATOM 1608 O O . VAL A 1 203 ? -2.652 -2.867 8.874 1.00 89.50 203 VAL A O 1
ATOM 1611 N N . LEU A 1 204 ? -4.524 -3.892 9.552 1.00 90.12 204 LEU A N 1
ATOM 1612 C CA . LEU A 1 204 ? -4.812 -4.497 8.250 1.00 90.12 204 LEU A CA 1
ATOM 1613 C C . LEU A 1 204 ? -5.084 -3.439 7.178 1.00 90.12 204 LEU A C 1
ATOM 1615 O O . LEU A 1 204 ? -4.643 -3.599 6.041 1.00 90.12 204 LEU A O 1
ATOM 1619 N N . ALA A 1 205 ? -5.750 -2.341 7.532 1.00 89.06 205 ALA A N 1
ATOM 1620 C CA . ALA A 1 205 ? -5.958 -1.215 6.635 1.00 89.06 205 ALA A CA 1
ATOM 1621 C C . ALA A 1 205 ? -4.630 -0.548 6.243 1.00 89.06 205 ALA A C 1
ATOM 1623 O O . ALA A 1 205 ? -4.411 -0.284 5.062 1.00 89.06 205 ALA A O 1
ATOM 1624 N N . ALA A 1 206 ? -3.714 -0.350 7.196 1.00 86.62 206 ALA A N 1
ATOM 1625 C CA . ALA A 1 206 ? -2.378 0.181 6.926 1.00 86.62 206 ALA A CA 1
ATOM 1626 C C . ALA A 1 206 ? -1.546 -0.759 6.033 1.00 86.62 206 ALA A C 1
ATOM 1628 O O . ALA A 1 206 ? -0.899 -0.305 5.091 1.00 86.62 206 ALA A O 1
ATOM 1629 N N . VAL A 1 207 ? -1.612 -2.075 6.267 1.00 89.12 207 VAL A N 1
ATOM 1630 C CA . VAL A 1 207 ? -0.969 -3.080 5.401 1.00 89.12 207 VAL A CA 1
ATOM 1631 C C . VAL A 1 207 ? -1.564 -3.046 3.992 1.00 89.12 207 VAL A C 1
ATOM 1633 O O . VAL A 1 207 ? -0.822 -3.049 3.013 1.00 89.12 207 VAL A O 1
ATOM 1636 N N . ASN A 1 208 ? -2.890 -2.962 3.864 1.00 88.12 208 ASN A N 1
ATOM 1637 C CA . ASN A 1 208 ? -3.550 -2.867 2.564 1.00 88.12 208 ASN A CA 1
ATOM 1638 C C . ASN A 1 208 ? -3.154 -1.586 1.814 1.00 88.12 208 ASN A C 1
ATOM 1640 O O . ASN A 1 208 ? -2.867 -1.632 0.620 1.00 88.12 208 ASN A O 1
ATOM 1644 N N . ALA A 1 209 ? -3.087 -0.454 2.518 1.00 85.44 209 ALA A N 1
ATOM 1645 C CA . ALA A 1 209 ? -2.611 0.816 1.981 1.00 85.44 209 ALA A CA 1
ATOM 1646 C C . ALA A 1 209 ? -1.169 0.708 1.461 1.00 85.44 209 ALA A C 1
ATOM 1648 O O . ALA A 1 209 ? -0.883 1.122 0.338 1.00 85.44 209 ALA A O 1
ATOM 1649 N N . PHE A 1 210 ? -0.281 0.096 2.248 1.00 87.94 210 PHE A N 1
ATOM 1650 C CA . PHE A 1 210 ? 1.112 -0.144 1.881 1.00 87.94 210 PHE A CA 1
ATOM 1651 C C . PHE A 1 210 ? 1.237 -0.999 0.612 1.00 87.94 210 PHE A C 1
ATOM 1653 O O . PHE A 1 210 ? 1.926 -0.619 -0.335 1.00 87.94 210 PHE A O 1
ATOM 1660 N N . VAL A 1 211 ? 0.527 -2.130 0.561 1.00 89.81 211 VAL A N 1
ATOM 1661 C CA . VAL A 1 211 ? 0.527 -3.024 -0.607 1.00 89.81 211 VAL A CA 1
ATOM 1662 C C . VAL A 1 211 ? -0.046 -2.320 -1.834 1.00 89.81 211 VAL A C 1
ATOM 1664 O O . VAL A 1 211 ? 0.543 -2.408 -2.908 1.00 89.81 211 VAL A O 1
ATOM 1667 N N . SER A 1 212 ? -1.151 -1.589 -1.679 1.00 88.62 212 SER A N 1
ATOM 1668 C CA . SER A 1 212 ? -1.808 -0.868 -2.775 1.00 88.62 212 SER A CA 1
ATOM 1669 C C . SER A 1 212 ? -0.907 0.214 -3.362 1.00 88.62 212 SER A C 1
ATOM 1671 O O . SER A 1 212 ? -0.814 0.325 -4.582 1.00 88.62 212 SER A O 1
ATOM 1673 N N . TRP A 1 213 ? -0.183 0.958 -2.515 1.00 89.25 213 TRP A N 1
ATOM 1674 C CA . TRP A 1 213 ? 0.806 1.924 -2.989 1.00 89.25 213 TRP A CA 1
ATOM 1675 C C . TRP A 1 213 ? 1.875 1.233 -3.822 1.00 89.25 213 TRP A C 1
ATOM 1677 O O . TRP A 1 213 ? 2.184 1.712 -4.900 1.00 89.25 213 TRP A O 1
ATOM 1687 N N . HIS A 1 214 ? 2.414 0.097 -3.380 1.00 91.38 214 HIS A N 1
ATOM 1688 C CA . HIS A 1 214 ? 3.445 -0.633 -4.122 1.00 91.38 214 HIS A CA 1
ATOM 1689 C C . HIS A 1 214 ? 2.943 -1.336 -5.391 1.00 91.38 214 HIS A C 1
ATOM 1691 O O . HIS A 1 214 ? 3.743 -1.574 -6.293 1.00 91.38 214 HIS A O 1
ATOM 1697 N N . ALA A 1 215 ? 1.653 -1.659 -5.467 1.00 90.50 215 ALA A N 1
ATOM 1698 C CA . ALA A 1 215 ? 1.060 -2.406 -6.573 1.00 90.50 215 ALA A CA 1
ATOM 1699 C C . ALA A 1 215 ? 0.661 -1.540 -7.780 1.00 90.50 215 ALA A C 1
ATOM 1701 O O . ALA A 1 215 ? 0.469 -2.086 -8.864 1.00 90.50 215 ALA A O 1
ATOM 1702 N N . ASP A 1 216 ? 0.539 -0.223 -7.603 1.00 89.31 216 ASP A N 1
ATOM 1703 C CA . ASP A 1 216 ? 0.080 0.701 -8.642 1.00 89.31 216 ASP A CA 1
ATOM 1704 C C . ASP A 1 216 ? 0.781 2.062 -8.515 1.00 89.31 216 ASP A C 1
ATOM 1706 O O . ASP A 1 216 ? 1.154 2.473 -7.412 1.00 89.31 216 ASP A O 1
ATOM 1710 N N . ALA A 1 217 ? 0.977 2.772 -9.626 1.00 89.19 217 ALA A N 1
ATOM 1711 C CA . ALA A 1 217 ? 1.511 4.134 -9.621 1.00 89.19 217 ALA A CA 1
ATOM 1712 C C . ALA A 1 217 ? 0.574 5.193 -10.233 1.00 89.19 217 ALA A C 1
ATOM 1714 O O . ALA A 1 217 ? 0.826 6.376 -10.016 1.00 89.19 217 ALA A O 1
ATOM 1715 N N . ASN A 1 218 ? -0.475 4.796 -10.956 1.00 85.62 218 ASN A N 1
ATOM 1716 C CA . ASN A 1 218 ? -1.393 5.667 -11.691 1.00 85.62 218 ASN A CA 1
ATOM 1717 C C . ASN A 1 218 ? -2.700 5.916 -10.915 1.00 85.62 218 ASN A C 1
ATOM 1719 O O . ASN A 1 218 ? -3.057 7.054 -10.635 1.00 85.62 218 ASN A O 1
ATOM 1723 N N . GLU A 1 219 ? -3.372 4.854 -10.469 1.00 81.75 219 GLU A N 1
ATOM 1724 C CA . GLU A 1 219 ? -4.702 4.899 -9.839 1.00 81.75 219 GLU A CA 1
ATOM 1725 C C . GLU A 1 219 ? -4.639 4.594 -8.337 1.00 81.75 219 GLU A C 1
ATOM 1727 O O . GLU A 1 219 ? -5.504 3.933 -7.751 1.00 81.75 219 GLU A O 1
ATOM 1732 N N . ILE A 1 220 ? -3.585 5.093 -7.686 1.00 81.69 220 ILE A N 1
ATOM 1733 C CA . ILE A 1 220 ? -3.290 4.839 -6.270 1.00 81.69 220 ILE A CA 1
ATOM 1734 C C . ILE A 1 220 ? -4.507 5.170 -5.392 1.00 81.69 220 ILE A C 1
ATOM 1736 O O . ILE A 1 220 ? -4.901 4.370 -4.546 1.00 81.69 220 ILE A O 1
ATOM 1740 N N . SER A 1 221 ? -5.142 6.321 -5.617 1.00 78.75 221 SER A N 1
ATOM 1741 C CA . SER A 1 221 ? -6.302 6.788 -4.850 1.00 78.75 221 SER A CA 1
ATOM 1742 C C . SER A 1 221 ? -7.493 5.833 -4.935 1.00 78.75 221 SER A C 1
ATOM 1744 O O . SER A 1 221 ? -8.093 5.492 -3.912 1.00 78.75 221 SER A O 1
ATOM 1746 N N . ARG A 1 222 ? -7.804 5.346 -6.141 1.00 80.19 222 ARG A N 1
ATOM 1747 C CA . ARG A 1 222 ? -8.886 4.384 -6.372 1.00 80.19 222 ARG A CA 1
ATOM 1748 C C . ARG A 1 222 ? -8.587 3.047 -5.701 1.00 80.19 222 ARG A C 1
ATOM 1750 O O . ARG A 1 222 ? -9.465 2.480 -5.052 1.00 80.19 222 ARG A O 1
ATOM 1757 N N . HIS A 1 223 ? -7.360 2.549 -5.821 1.00 85.00 223 HIS A N 1
ATOM 1758 C CA . HIS A 1 223 ? -6.969 1.271 -5.223 1.00 85.00 223 HIS A CA 1
ATOM 1759 C C . HIS A 1 223 ? -6.862 1.331 -3.695 1.00 85.00 223 HIS A C 1
ATOM 1761 O O . HIS A 1 223 ? -7.109 0.335 -3.017 1.00 85.00 223 HIS A O 1
ATOM 1767 N N . MET A 1 224 ? -6.604 2.510 -3.129 1.00 83.00 224 MET A N 1
ATOM 1768 C CA . MET A 1 224 ? -6.547 2.713 -1.682 1.00 83.00 224 MET A CA 1
ATOM 1769 C C . MET A 1 224 ? -7.901 2.999 -1.029 1.00 83.00 224 MET A C 1
ATOM 1771 O O . MET A 1 224 ? -7.979 2.987 0.198 1.00 83.00 224 MET A O 1
ATOM 1775 N N . LEU A 1 225 ? -8.987 3.186 -1.789 1.00 83.31 225 LEU A N 1
ATOM 1776 C CA . LEU A 1 225 ? -10.311 3.501 -1.234 1.00 83.31 225 LEU A CA 1
ATOM 1777 C C . LEU A 1 225 ? -10.750 2.506 -0.148 1.00 83.31 225 LEU A C 1
ATOM 1779 O O . LEU A 1 225 ? -11.166 2.916 0.935 1.00 83.31 225 LEU A O 1
ATOM 1783 N N . GLY A 1 226 ? -10.595 1.203 -0.399 1.00 84.75 226 GLY A N 1
ATOM 1784 C CA . GLY A 1 226 ? -10.926 0.171 0.586 1.00 84.75 226 GLY A CA 1
ATOM 1785 C C . GLY A 1 226 ? -10.075 0.269 1.857 1.00 84.75 226 GLY A C 1
ATOM 1786 O O . GLY A 1 226 ? -10.604 0.169 2.963 1.00 84.75 226 GLY A O 1
ATOM 1787 N N . ALA A 1 227 ? -8.772 0.533 1.710 1.00 86.75 227 ALA A N 1
ATOM 1788 C CA . ALA A 1 227 ? -7.876 0.764 2.842 1.00 86.75 227 ALA A CA 1
ATOM 1789 C C . ALA A 1 227 ? -8.302 1.999 3.649 1.00 86.75 227 ALA A C 1
ATOM 1791 O O . ALA A 1 227 ? -8.351 1.944 4.871 1.00 86.75 227 ALA A O 1
ATOM 1792 N N . ASN A 1 228 ? -8.686 3.083 2.976 1.00 81.94 228 ASN A N 1
ATOM 1793 C CA . ASN A 1 228 ? -9.106 4.328 3.615 1.00 81.94 228 ASN A CA 1
ATOM 1794 C C . ASN A 1 228 ? -10.404 4.182 4.403 1.00 81.94 228 ASN A C 1
ATOM 1796 O O . ASN A 1 228 ? -10.507 4.681 5.523 1.00 81.94 228 ASN A O 1
ATOM 1800 N N . VAL A 1 229 ? -11.394 3.493 3.833 1.00 85.00 229 VAL A N 1
ATOM 1801 C CA . VAL A 1 229 ? -12.658 3.204 4.522 1.00 85.00 229 VAL A CA 1
ATOM 1802 C C . VAL A 1 229 ? -12.398 2.340 5.752 1.00 85.00 229 VAL A C 1
ATOM 1804 O O . VAL A 1 229 ? -12.848 2.687 6.842 1.00 85.00 229 VAL A O 1
ATOM 1807 N N . ALA A 1 230 ? -11.623 1.261 5.605 1.00 89.50 230 ALA A N 1
ATOM 1808 C CA . ALA A 1 230 ? -11.280 0.380 6.716 1.00 89.50 230 ALA A CA 1
ATOM 1809 C C . ALA A 1 230 ? -10.485 1.107 7.810 1.00 89.50 230 ALA A C 1
ATOM 1811 O O . ALA A 1 230 ? -10.788 0.940 8.987 1.00 89.50 230 ALA A O 1
ATOM 1812 N N . LEU A 1 231 ? -9.522 1.953 7.432 1.00 87.25 231 LEU A N 1
ATOM 1813 C CA . LEU A 1 231 ? -8.719 2.732 8.371 1.00 87.25 231 LEU A CA 1
ATOM 1814 C C . LEU A 1 231 ? -9.606 3.663 9.196 1.00 87.25 231 LEU A C 1
ATOM 1816 O O . LEU A 1 231 ? -9.531 3.642 10.417 1.00 87.25 231 LEU A O 1
ATOM 1820 N N . ARG A 1 232 ? -10.502 4.415 8.545 1.00 85.50 232 ARG A N 1
ATOM 1821 C CA . ARG A 1 232 ? -11.444 5.309 9.232 1.00 85.50 232 ARG A CA 1
ATOM 1822 C C . ARG A 1 232 ? -12.377 4.547 10.157 1.00 85.50 232 ARG A C 1
ATOM 1824 O O . ARG A 1 232 ? -12.470 4.897 11.326 1.00 85.50 232 ARG A O 1
ATOM 1831 N N . LEU A 1 233 ? -13.053 3.513 9.657 1.00 88.81 233 LEU A N 1
ATOM 1832 C CA . LEU A 1 233 ? -13.974 2.719 10.472 1.00 88.81 233 LEU A CA 1
ATOM 1833 C C . LEU A 1 233 ? -13.251 2.106 11.674 1.00 88.81 233 LEU A C 1
ATOM 1835 O O . LEU A 1 233 ? -13.742 2.232 12.790 1.00 88.81 233 LEU A O 1
ATOM 1839 N N . GLY A 1 234 ? -12.063 1.535 11.463 1.00 91.06 234 GLY A N 1
ATOM 1840 C CA . GLY A 1 234 ? -11.227 0.999 12.533 1.00 91.06 234 GLY A CA 1
ATOM 1841 C C . GLY A 1 234 ? -10.817 2.060 13.553 1.00 91.06 234 GLY A C 1
ATOM 1842 O O . GLY A 1 234 ? -10.863 1.797 14.750 1.00 91.06 234 GLY A O 1
ATOM 1843 N N . THR A 1 235 ? -10.464 3.271 13.116 1.00 89.69 235 THR A N 1
ATOM 1844 C CA . THR A 1 235 ? -10.134 4.386 14.016 1.00 89.69 235 THR A CA 1
ATOM 1845 C C . THR A 1 235 ? -11.350 4.860 14.810 1.00 89.69 235 THR A C 1
ATOM 1847 O O . THR A 1 235 ? -11.230 5.069 16.015 1.00 89.69 235 THR A O 1
ATOM 1850 N N . TRP A 1 236 ? -12.526 4.979 14.191 1.00 90.94 236 TRP A N 1
ATOM 1851 C CA . TRP A 1 236 ? -13.757 5.372 14.886 1.00 90.94 236 TRP A CA 1
ATOM 1852 C C . TRP A 1 236 ? -14.200 4.324 15.908 1.00 90.94 236 TRP A C 1
ATOM 1854 O O . TRP A 1 236 ? -14.522 4.674 17.043 1.00 90.94 236 TRP A O 1
ATOM 1864 N N . THR A 1 237 ? -14.168 3.034 15.560 1.00 93.50 237 THR A N 1
ATOM 1865 C CA . THR A 1 237 ? -14.490 1.969 16.522 1.00 93.50 237 THR A CA 1
ATOM 1866 C C . THR A 1 237 ? -13.443 1.876 17.626 1.00 93.50 237 THR A C 1
ATOM 1868 O O . THR A 1 237 ? -13.796 1.624 18.777 1.00 93.50 237 THR A O 1
ATOM 1871 N N . LEU A 1 238 ?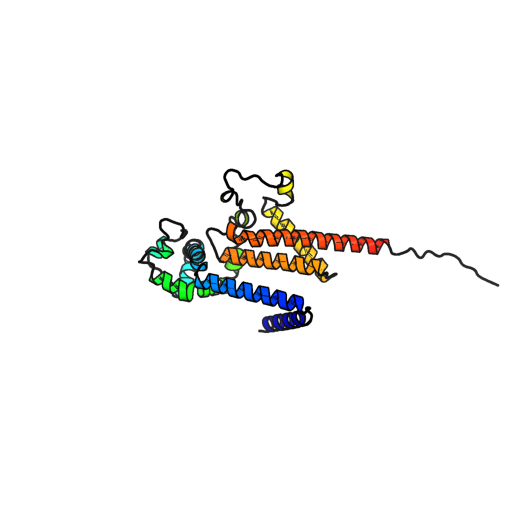 -12.169 2.144 17.310 1.00 93.94 238 LEU A N 1
ATOM 1872 C CA . LEU A 1 238 ? -11.101 2.213 18.303 1.00 93.94 238 LEU A CA 1
ATOM 1873 C C . LEU A 1 238 ? -11.320 3.370 19.278 1.00 93.94 238 LEU A C 1
ATOM 1875 O O . LEU A 1 238 ? -11.176 3.177 20.481 1.00 93.94 238 LEU A O 1
ATOM 1879 N N . LEU A 1 239 ? -11.714 4.542 18.779 1.00 93.31 239 LEU A N 1
ATOM 1880 C CA . LEU A 1 239 ? -12.052 5.693 19.611 1.00 93.31 239 LEU A CA 1
ATOM 1881 C C . LEU A 1 239 ? -13.198 5.359 20.570 1.00 93.31 239 LEU A C 1
ATOM 1883 O O . LEU A 1 239 ? -13.075 5.606 21.765 1.00 93.31 239 LEU A O 1
ATOM 1887 N N . VAL A 1 240 ? -14.276 4.743 20.077 1.00 94.38 240 VAL A N 1
ATOM 1888 C CA . VAL A 1 240 ? -15.399 4.305 20.923 1.00 94.38 240 VAL A CA 1
ATOM 1889 C C . VAL A 1 240 ? -14.931 3.316 21.993 1.00 94.38 240 VAL A C 1
ATOM 1891 O O . VAL A 1 240 ? -15.271 3.485 23.159 1.00 94.38 240 VAL A O 1
ATOM 1894 N N . ALA A 1 241 ? -14.104 2.331 21.632 1.00 93.62 241 ALA A N 1
ATOM 1895 C CA . ALA A 1 241 ? -13.563 1.353 22.579 1.00 93.62 241 ALA A CA 1
ATOM 1896 C C . ALA A 1 241 ? -12.672 1.993 23.658 1.00 93.62 241 ALA A C 1
ATOM 1898 O O . ALA A 1 241 ? -12.707 1.594 24.823 1.00 93.62 241 ALA A O 1
ATOM 1899 N N . VAL A 1 242 ? -11.869 2.988 23.272 1.00 93.44 242 VAL A N 1
ATOM 1900 C CA . VAL A 1 242 ? -11.039 3.779 24.187 1.00 93.44 242 VAL A CA 1
ATOM 1901 C C . VAL A 1 242 ? -11.923 4.575 25.146 1.00 93.44 242 VAL A C 1
ATOM 1903 O O . VAL A 1 242 ? -11.720 4.507 26.355 1.00 93.44 242 VAL A O 1
ATOM 1906 N N . LEU A 1 243 ? -12.930 5.287 24.637 1.00 94.06 243 LEU A N 1
ATOM 1907 C CA . LEU A 1 243 ? -13.839 6.085 25.461 1.00 94.06 243 LEU A CA 1
ATOM 1908 C C . LEU A 1 243 ? -14.634 5.215 26.441 1.00 94.06 243 LEU A C 1
ATOM 1910 O O . LEU A 1 243 ? -14.677 5.532 27.626 1.00 94.06 243 LEU A O 1
ATOM 1914 N N . ASP A 1 244 ? -15.186 4.093 25.982 1.00 92.56 244 ASP A N 1
ATOM 1915 C CA . ASP A 1 244 ? -15.904 3.129 26.824 1.00 92.56 244 ASP A CA 1
ATOM 1916 C C . ASP A 1 244 ? -15.025 2.603 27.971 1.00 92.56 244 ASP A C 1
ATOM 1918 O O . ASP A 1 244 ? -15.417 2.615 29.143 1.00 92.56 244 ASP A O 1
ATOM 1922 N N . GLY A 1 245 ? -13.778 2.233 27.661 1.00 89.75 245 GLY A N 1
ATOM 1923 C CA . GLY A 1 245 ? -12.823 1.768 28.662 1.00 89.75 245 GLY A CA 1
ATOM 1924 C C . GLY A 1 245 ? -12.401 2.848 29.666 1.00 89.75 245 GLY A C 1
ATOM 1925 O O . GLY A 1 245 ? -12.140 2.523 30.828 1.00 89.75 245 GLY A O 1
ATOM 1926 N N . LEU A 1 246 ? -12.337 4.119 29.251 1.00 90.06 246 LEU A N 1
ATOM 1927 C CA . LEU A 1 246 ? -12.041 5.256 30.132 1.00 90.06 246 LEU A CA 1
ATOM 1928 C C . LEU A 1 246 ? -13.224 5.583 31.053 1.00 90.06 246 LEU A C 1
ATOM 1930 O O . LEU A 1 246 ? -13.025 5.756 32.256 1.00 90.06 246 LEU A O 1
ATOM 1934 N N . LEU A 1 247 ? -14.445 5.611 30.517 1.00 91.50 247 LEU A N 1
ATOM 1935 C CA . LEU A 1 247 ? -15.665 5.888 31.282 1.00 91.50 247 LEU A CA 1
ATOM 1936 C C . LEU A 1 247 ? -15.946 4.784 32.309 1.00 91.50 247 LEU A C 1
ATOM 1938 O O . LEU A 1 247 ? -16.204 5.072 33.478 1.00 91.50 247 LEU A O 1
ATOM 1942 N N . SER A 1 248 ? -15.788 3.520 31.912 1.00 88.44 248 SER A N 1
ATOM 1943 C CA . SER A 1 248 ? -15.927 2.369 32.813 1.00 88.44 248 SER A CA 1
ATOM 1944 C C . SER A 1 248 ? -14.913 2.403 33.965 1.00 88.44 248 SER A C 1
ATOM 1946 O O . SER A 1 248 ? -15.226 2.031 35.096 1.00 88.44 248 SER A O 1
ATOM 1948 N N . ALA A 1 249 ? -13.695 2.900 33.710 1.00 83.94 249 ALA A N 1
ATOM 1949 C CA . A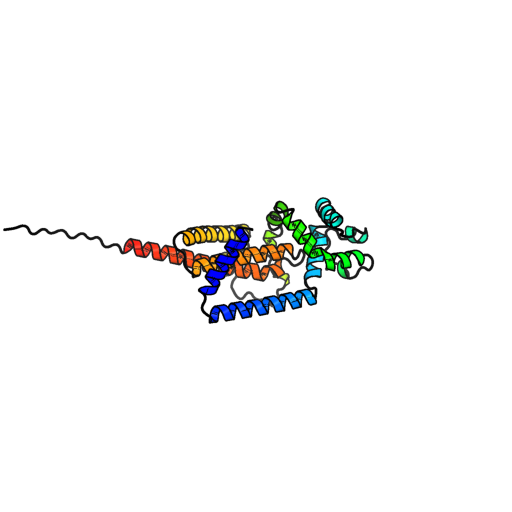LA A 1 249 ? -12.667 3.069 34.738 1.00 83.94 249 ALA A CA 1
ATOM 1950 C C . ALA A 1 249 ? -13.065 4.102 35.799 1.00 83.94 249 ALA A C 1
ATOM 1952 O O . ALA A 1 249 ? -12.875 3.876 36.996 1.00 83.94 249 ALA A O 1
ATOM 1953 N N . GLN A 1 250 ? -13.602 5.237 35.353 1.00 81.88 250 GLN A N 1
ATOM 1954 C CA . GLN A 1 250 ? -14.011 6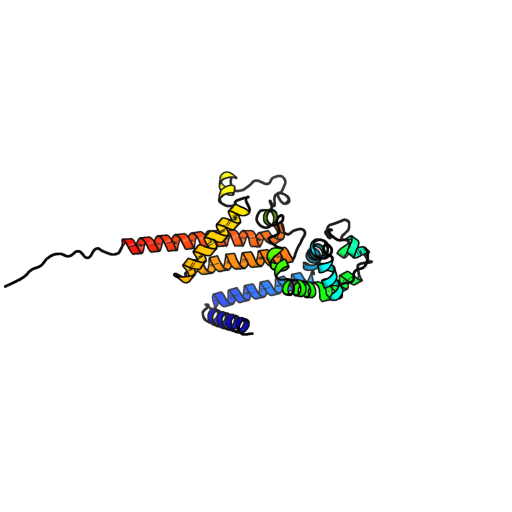.324 36.237 1.00 81.88 250 GLN A CA 1
ATOM 1955 C C . GLN A 1 250 ? -15.150 5.868 37.146 1.00 81.88 250 GLN A C 1
ATOM 1957 O O . GLN A 1 250 ? -15.028 5.997 38.362 1.00 81.88 250 GLN A O 1
ATOM 1962 N N . ALA A 1 251 ? -16.173 5.220 36.579 1.00 81.88 251 ALA A N 1
ATOM 1963 C CA . ALA A 1 251 ? -17.307 4.688 37.333 1.00 81.88 251 ALA A CA 1
ATOM 1964 C C . ALA A 1 251 ? -16.873 3.729 38.458 1.00 81.88 251 ALA A C 1
ATOM 1966 O O . ALA A 1 251 ? -17.353 3.846 39.582 1.00 81.88 251 ALA A O 1
ATOM 1967 N N . SER A 1 252 ? -15.904 2.842 38.190 1.00 77.75 252 SER A N 1
ATOM 1968 C CA . SER A 1 252 ? -15.373 1.911 39.200 1.00 77.75 252 SER A CA 1
ATOM 1969 C C . SER A 1 252 ? -14.591 2.579 40.339 1.00 77.75 252 SER A C 1
ATOM 1971 O O . SER A 1 252 ? -14.475 2.009 41.418 1.00 77.75 252 SER A O 1
ATOM 1973 N N . THR A 1 253 ? -14.057 3.786 40.119 1.00 76.19 253 THR A N 1
ATOM 1974 C CA . THR A 1 253 ? -13.297 4.527 41.142 1.00 76.19 253 THR A CA 1
ATOM 1975 C C . THR A 1 253 ? -14.235 5.287 42.082 1.00 76.19 253 THR A C 1
ATOM 1977 O O . THR A 1 253 ? -13.956 5.412 43.270 1.00 76.19 253 THR A O 1
ATOM 1980 N N . THR A 1 254 ? -15.364 5.780 41.565 1.00 73.56 254 THR A N 1
ATOM 1981 C CA . THR A 1 254 ? -16.344 6.564 42.336 1.00 73.56 254 THR A CA 1
ATOM 1982 C C . THR A 1 254 ? -17.243 5.698 43.222 1.00 73.56 254 THR A C 1
ATOM 1984 O O . THR A 1 254 ? -17.814 6.199 44.183 1.00 73.56 254 THR A O 1
ATOM 1987 N N . SER A 1 255 ? -17.370 4.402 42.923 1.00 63.81 255 SER A N 1
ATOM 1988 C CA . SER A 1 255 ? -18.225 3.463 43.657 1.00 63.81 255 SER A CA 1
ATOM 1989 C C . SER A 1 255 ? -17.562 2.781 44.861 1.00 63.81 255 SER A C 1
ATOM 1991 O O . SER A 1 255 ? -18.204 1.928 45.469 1.00 63.81 255 SER A O 1
ATOM 1993 N N . SER A 1 256 ? -16.310 3.101 45.214 1.00 51.88 256 SER A N 1
ATOM 1994 C CA . SER A 1 256 ? -15.697 2.604 46.458 1.00 51.88 256 SER A CA 1
ATOM 1995 C C . SER A 1 256 ? -16.385 3.259 47.661 1.00 51.88 256 SER A C 1
ATOM 1997 O O . SER A 1 256 ? -16.227 4.468 47.844 1.00 51.88 256 SER A O 1
ATOM 1999 N N . PRO A 1 257 ? -17.152 2.515 48.481 1.00 59.09 257 PRO A N 1
ATOM 2000 C CA . PRO A 1 257 ? -17.871 3.099 49.597 1.00 59.09 257 PRO A CA 1
ATOM 2001 C C . PRO A 1 257 ? -16.886 3.515 50.679 1.00 59.09 257 PRO A C 1
ATOM 2003 O O . PRO A 1 257 ? -16.016 2.749 51.094 1.00 59.09 257 PRO A O 1
ATOM 2006 N N . THR A 1 258 ? -17.078 4.729 51.170 1.00 56.19 258 THR A N 1
ATOM 2007 C CA . THR A 1 258 ? -16.583 5.185 52.456 1.00 56.19 258 THR A CA 1
ATOM 2008 C C . THR A 1 258 ? -17.149 4.264 53.547 1.00 56.19 258 THR A C 1
ATOM 2010 O O . THR A 1 258 ? -18.251 4.486 54.043 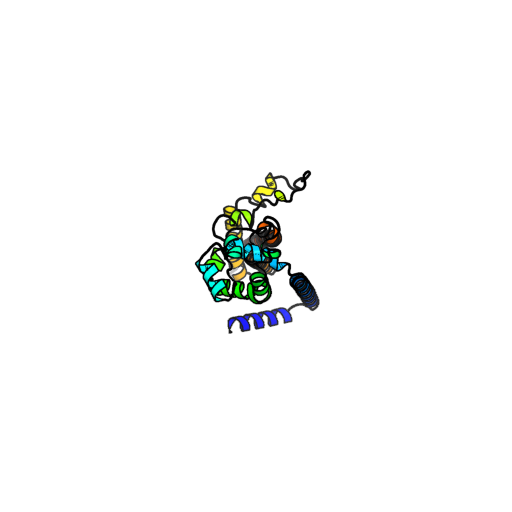1.00 56.19 258 THR A O 1
ATOM 2013 N N . GLU A 1 259 ? -16.416 3.219 53.938 1.00 54.94 259 GLU A N 1
ATOM 2014 C CA . GLU A 1 259 ? -16.590 2.589 55.252 1.00 54.94 259 GLU A CA 1
ATOM 2015 C C . GLU A 1 259 ? -16.113 3.586 56.319 1.00 54.94 259 GLU A C 1
ATOM 2017 O O . GLU A 1 259 ? -15.017 3.505 56.863 1.00 54.94 259 GLU A O 1
ATOM 2022 N N . THR A 1 260 ? -16.945 4.582 56.612 1.00 59.06 260 THR A N 1
ATOM 2023 C CA . THR A 1 260 ? -16.942 5.244 57.915 1.00 59.06 260 THR A CA 1
ATOM 2024 C C . THR A 1 260 ? -18.108 4.692 58.713 1.00 59.06 260 THR A C 1
ATOM 2026 O O . THR A 1 260 ? -19.223 5.201 58.624 1.00 59.06 260 THR A O 1
ATOM 2029 N N . GLY A 1 261 ? -17.844 3.658 59.505 1.00 49.53 261 GLY A N 1
ATOM 2030 C CA . GLY A 1 261 ? -18.668 3.325 60.659 1.00 49.53 261 GLY A CA 1
ATOM 2031 C C . GLY A 1 261 ? -17.935 3.714 61.944 1.00 49.53 261 GLY A C 1
ATOM 2032 O O . GLY A 1 261 ? -17.023 2.992 62.341 1.00 49.53 261 GLY A O 1
ATOM 2033 N N . PRO A 1 262 ? -18.283 4.834 62.603 1.00 65.69 262 PRO A N 1
ATOM 2034 C CA . PRO A 1 262 ? -17.870 5.103 63.973 1.00 65.69 262 PRO A CA 1
ATOM 2035 C C . PRO A 1 262 ? -18.960 4.663 64.970 1.00 65.69 262 PRO A C 1
ATOM 2037 O O . PRO A 1 262 ? -20.133 4.985 64.795 1.00 65.69 262 PRO A O 1
ATOM 2040 N N . GLY A 1 263 ? -18.556 3.973 66.043 1.00 54.56 263 GLY A N 1
ATOM 2041 C CA . GLY A 1 263 ? -19.392 3.652 67.215 1.00 54.56 263 GLY A CA 1
ATOM 2042 C C . GLY A 1 263 ? -19.201 2.198 67.660 1.00 54.56 263 GLY A C 1
ATOM 2043 O O . GLY A 1 263 ? -19.851 1.306 67.138 1.00 54.56 263 GLY A O 1
ATOM 2044 N N . ALA A 1 264 ? -18.203 1.845 68.473 1.00 58.75 264 ALA A N 1
ATOM 2045 C CA . ALA A 1 264 ? -18.117 2.096 69.917 1.00 58.75 264 ALA A CA 1
ATOM 2046 C C . ALA A 1 264 ? -19.391 1.685 70.682 1.00 58.75 264 ALA A C 1
ATOM 2048 O O . ALA A 1 264 ? -20.355 2.440 70.748 1.00 58.75 264 ALA A O 1
ATOM 2049 N N . CYS A 1 265 ? -19.347 0.525 71.342 1.00 56.78 265 CYS A N 1
ATOM 2050 C CA . CYS A 1 265 ? -20.031 0.349 72.619 1.00 56.78 265 CYS A CA 1
ATOM 2051 C C . CYS A 1 265 ? -19.202 -0.580 73.513 1.00 56.78 265 CYS A C 1
ATOM 2053 O O . CYS A 1 265 ? -19.132 -1.791 73.315 1.00 56.78 265 CYS A O 1
ATOM 2055 N N . THR A 1 266 ? -18.498 0.048 74.447 1.00 65.12 266 THR A N 1
ATOM 2056 C CA . THR A 1 266 ? -17.799 -0.547 75.582 1.00 65.12 266 THR A CA 1
ATOM 2057 C C . THR A 1 266 ? -18.770 -0.772 76.747 1.00 65.12 266 THR A C 1
ATOM 2059 O O . THR A 1 266 ? -19.406 0.192 77.169 1.00 65.12 266 THR A O 1
ATOM 2062 N N . THR A 1 267 ? -18.714 -1.981 77.334 1.00 50.00 267 THR A N 1
ATOM 2063 C CA . THR A 1 267 ? -18.914 -2.343 78.771 1.00 50.00 267 THR A CA 1
ATOM 2064 C C . THR A 1 267 ? -20.320 -2.207 79.392 1.00 50.00 267 THR A C 1
ATOM 2066 O O . THR A 1 267 ? -21.114 -1.410 78.897 1.00 50.00 267 THR A O 1
ATOM 2069 N N . PRO A 1 268 ? -20.658 -2.952 80.475 1.00 65.12 268 PRO A N 1
ATOM 2070 C CA . PRO A 1 268 ? -19.799 -3.617 81.478 1.00 65.12 268 PRO A CA 1
ATOM 2071 C C . PRO A 1 268 ? -19.713 -5.144 81.403 1.00 65.12 268 PRO A C 1
ATOM 2073 O O . PRO A 1 268 ? -20.746 -5.804 81.163 1.00 65.12 268 PRO A O 1
#

Sequence (268 aa):
MLATTAVAIAGLIVVRRLPRSWLALVAVCLVAFIGANWSANAARRWQHGFYDVIGQRVLTSASRTGFFRDHGMPTPPELLRLAGKFDSLHNFPFERDPELASFRRWVHRHGRQTYGEYLASHPGWALSGPFSLMHLRLTVLAPLDVYEPTNFHHAVPRLIQVPVFPLNAAIFYTEVTLIFVVGLAMAWKRPSSLLSVSIAVVVLAAVNAFVSWHADANEISRHMLGANVALRLGTWTLLVAVLDGLLSAQASTTSSPTETGPGACTTP